Protein AF-0000000084406309 (afdb_homodimer)

Organism: Acidithiobacillus ferrooxidans (NCBI:txid920)

Radius of gyration: 34.32 Å; Cα contacts (8 Å, |Δi|>4): 219; chains: 2; bounding box: 85×94×126 Å

Secondary structure (DSSP, 8-state):
-EE-TTS-EEEEEEEEEETHHHHHHHHHHHHTTGGGS-SSHHHHHHHHHHHHHHHHHHHHHHHHHHH--SS--HHHHHHHHT---TTS------------------------------/-EE-TTS-EEEEEEEEEETHHHHHHHHHHHHTTGGGS-SSHHHHHHHHHHHHHHHHHHHHHHHHHHH--SS--HHHHHHHHT---TTS------------------------------

Foldseek 3Di:
DDADPVRHDDDDDDDDDDDPRVVVLVVVLVVVVLVVVDDDPVRSVVVSVVVVVVVVVVLLVVCCVVVVDPDDDPVVSCVVVVHPDVPPPPPPPPPPPPPDDPPPPPPPPPPDPDDPDD/DDADPVRHDDDDDDDDDDDPRVVVLVVVLVVVVLVVVDDDPVRSVVVSVVVVVVVVVVLLVVCCVVVVDPDDDPVVSCVVVVNPDVPPPPPPPPPPPPPPDDDPPPPPPPPDDDPDDD

pLDDT: mean 73.32, std 27.7, range [22.56, 95.31]

Nearest PDB structures (foldseek):
  8hpo-assembly1_A  TM=2.805E-01  e=9.180E+00  Saccharomyces cerevisiae S288C

Structure (mmCIF, N/CA/C/O backbone):
data_AF-0000000084406309-model_v1
#
loop_
_entity.id
_entity.type
_entity.pdbx_description
1 polymer 'Uncharacterized protein'
#
loop_
_atom_site.group_PDB
_atom_site.id
_atom_site.type_symbol
_atom_site.label_atom_id
_atom_site.label_alt_id
_atom_site.label_comp_id
_atom_site.label_asym_id
_atom_site.label_entity_id
_atom_site.label_seq_id
_atom_site.pdbx_PDB_ins_code
_atom_site.Cartn_x
_atom_site.Cartn_y
_atom_site.Cartn_z
_atom_site.occupancy
_atom_site.B_iso_or_equiv
_atom_site.auth_seq_id
_atom_site.auth_comp_id
_atom_site.auth_asym_id
_atom_site.auth_atom_id
_atom_site.pdbx_PDB_model_num
ATOM 1 N N . MET A 1 1 ? 12.023 -13.453 10.43 1 80.19 1 MET A N 1
ATOM 2 C CA . MET A 1 1 ? 11.906 -12 10.391 1 80.19 1 MET A CA 1
ATOM 3 C C . MET A 1 1 ? 13.102 -11.344 11.078 1 80.19 1 MET A C 1
ATOM 5 O O . MET A 1 1 ? 13.555 -11.805 12.117 1 80.19 1 MET A O 1
ATOM 9 N N . ALA A 1 2 ? 13.648 -10.336 10.398 1 85.38 2 ALA A N 1
ATOM 10 C CA . ALA A 1 2 ? 14.773 -9.586 10.953 1 85.38 2 ALA A CA 1
ATOM 11 C C . ALA A 1 2 ? 14.344 -8.789 12.18 1 85.38 2 ALA A C 1
ATOM 13 O O . ALA A 1 2 ? 13.172 -8.438 12.32 1 85.38 2 ALA A O 1
ATOM 14 N N . LYS A 1 3 ? 15.312 -8.727 13.156 1 90.19 3 LYS A N 1
ATOM 15 C CA . LYS A 1 3 ? 15.07 -7.914 14.344 1 90.19 3 LYS A CA 1
ATOM 16 C C . LYS A 1 3 ? 16.141 -6.828 14.492 1 90.19 3 LYS A C 1
ATOM 18 O O . LYS A 1 3 ? 17.281 -7.004 14.047 1 90.19 3 LYS A O 1
ATOM 23 N N . ASN A 1 4 ? 15.633 -5.688 14.969 1 89.44 4 ASN A N 1
ATOM 24 C CA . ASN A 1 4 ? 16.625 -4.66 15.242 1 89.44 4 ASN A CA 1
ATOM 25 C C . ASN A 1 4 ? 17.391 -4.953 16.531 1 89.44 4 ASN A C 1
ATOM 27 O O . ASN A 1 4 ? 17.234 -6.02 17.125 1 89.44 4 ASN A O 1
ATOM 31 N N . VAL A 1 5 ? 18.266 -4.043 16.875 1 90.56 5 VAL A N 1
ATOM 32 C CA . VAL A 1 5 ? 19.172 -4.238 18 1 90.56 5 VAL A CA 1
ATOM 33 C C . VAL A 1 5 ? 18.375 -4.422 19.281 1 90.56 5 VAL A C 1
ATOM 35 O O . VAL A 1 5 ? 18.828 -5.07 20.234 1 90.56 5 VAL A O 1
ATOM 38 N N . ALA A 1 6 ? 17.141 -3.848 19.344 1 93.69 6 ALA A N 1
ATOM 39 C CA . ALA A 1 6 ? 16.281 -3.924 20.531 1 93.69 6 ALA A CA 1
ATOM 40 C C . ALA A 1 6 ? 15.391 -5.156 20.484 1 93.69 6 ALA A C 1
ATOM 42 O O . ALA A 1 6 ? 14.5 -5.32 21.328 1 93.69 6 ALA A O 1
ATOM 43 N N . GLY A 1 7 ? 15.586 -5.961 19.5 1 93.12 7 GLY A N 1
ATOM 44 C CA . GLY A 1 7 ? 14.805 -7.184 19.391 1 93.12 7 GLY A CA 1
ATOM 45 C C . GLY A 1 7 ? 13.438 -6.969 18.766 1 93.12 7 GLY A C 1
ATOM 46 O O . GLY A 1 7 ? 12.586 -7.859 18.797 1 93.12 7 GLY A O 1
ATOM 47 N N . ILE A 1 8 ? 13.227 -5.824 18.234 1 92.88 8 ILE A N 1
ATOM 48 C CA . ILE A 1 8 ? 11.953 -5.465 17.609 1 92.88 8 ILE A CA 1
ATOM 49 C C . ILE A 1 8 ? 11.953 -5.902 16.141 1 92.88 8 ILE A C 1
ATOM 51 O O . ILE A 1 8 ? 12.898 -5.617 15.406 1 92.88 8 ILE A O 1
ATOM 55 N N . PRO A 1 9 ? 10.938 -6.664 15.781 1 93.75 9 PRO A N 1
ATOM 56 C CA . PRO A 1 9 ? 10.859 -7.086 14.383 1 93.75 9 PRO A CA 1
ATOM 57 C C . PRO A 1 9 ? 10.93 -5.91 13.406 1 93.75 9 PRO A C 1
ATOM 59 O O . PRO A 1 9 ? 10.352 -4.852 13.672 1 93.75 9 PRO A O 1
ATOM 62 N N . ILE A 1 10 ? 11.703 -6.086 12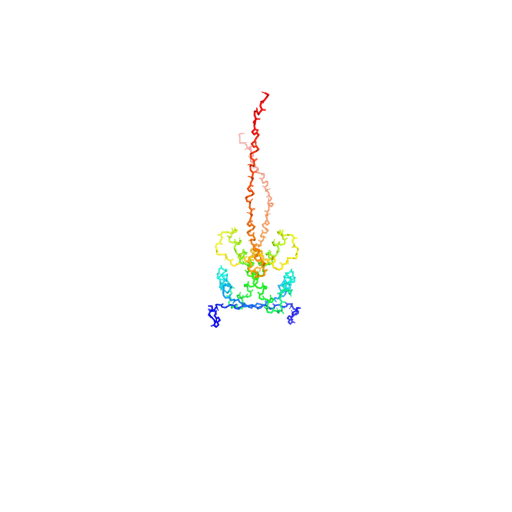.32 1 94.31 10 ILE A N 1
ATOM 63 C CA . ILE A 1 10 ? 11.812 -5.062 11.289 1 94.31 10 ILE A CA 1
ATOM 64 C C . ILE A 1 10 ? 11.617 -5.695 9.914 1 94.31 10 ILE A C 1
ATOM 66 O O . ILE A 1 10 ? 12.07 -6.816 9.664 1 94.31 10 ILE A O 1
ATOM 70 N N . ARG A 1 11 ? 10.914 -4.977 9.117 1 93.12 11 ARG A N 1
ATOM 71 C CA . ARG A 1 11 ? 10.727 -5.387 7.727 1 93.12 11 ARG A CA 1
ATOM 72 C C . ARG A 1 11 ? 10.938 -4.215 6.773 1 93.12 11 ARG A C 1
ATOM 74 O O . ARG A 1 11 ? 10.25 -3.195 6.875 1 93.12 11 ARG A O 1
ATOM 81 N N . ARG A 1 12 ? 11.922 -4.328 5.906 1 93.25 12 ARG A N 1
ATOM 82 C CA . ARG A 1 12 ? 12.164 -3.322 4.879 1 93.25 12 ARG A CA 1
ATOM 83 C C . ARG A 1 12 ? 11.57 -3.75 3.543 1 93.25 12 ARG A C 1
ATOM 85 O O . ARG A 1 12 ? 11.672 -4.914 3.154 1 93.25 12 ARG A O 1
ATOM 92 N N . VAL A 1 13 ? 10.875 -2.828 2.959 1 94.19 13 VAL A N 1
ATOM 93 C CA . VAL A 1 13 ? 10.281 -3.084 1.648 1 94.19 13 VAL A CA 1
ATOM 94 C C . VAL A 1 13 ? 10.789 -2.055 0.642 1 94.19 13 VAL A C 1
ATOM 96 O O . VAL A 1 13 ? 10.945 -0.875 0.973 1 94.19 13 VAL A O 1
ATOM 99 N N . SER A 1 14 ? 11.172 -2.529 -0.486 1 94.69 14 SER A N 1
ATOM 100 C CA . SER A 1 14 ? 11.578 -1.664 -1.587 1 94.69 14 SER A CA 1
ATOM 101 C C . SER A 1 14 ? 10.93 -2.092 -2.898 1 94.69 14 SER A C 1
ATOM 103 O O . SER A 1 14 ? 10.812 -3.287 -3.18 1 94.69 14 SER A O 1
ATOM 105 N N . ALA A 1 15 ? 10.445 -1.098 -3.59 1 94.12 15 ALA A N 1
ATOM 106 C CA . ALA A 1 15 ? 9.773 -1.358 -4.863 1 94.12 15 ALA A CA 1
ATOM 107 C C . ALA A 1 15 ? 10.094 -0.265 -5.883 1 94.12 15 ALA A C 1
ATOM 109 O O . ALA A 1 15 ? 10.367 0.877 -5.508 1 94.12 15 ALA A O 1
ATOM 110 N N . GLU A 1 16 ? 10.156 -0.679 -7.105 1 92 16 GLU A N 1
ATOM 111 C CA . GLU A 1 16 ? 10.305 0.263 -8.211 1 92 16 GLU A CA 1
ATOM 112 C C . GLU A 1 16 ? 9.094 0.225 -9.141 1 92 16 GLU A C 1
ATOM 114 O O . GLU A 1 16 ? 8.695 -0.845 -9.609 1 92 16 GLU A O 1
ATOM 119 N N . PHE A 1 17 ? 8.57 1.396 -9.328 1 92.25 17 PHE A N 1
ATOM 120 C CA . PHE A 1 17 ? 7.426 1.553 -10.219 1 92.25 17 PHE A CA 1
ATOM 121 C C . PHE A 1 17 ? 7.824 2.275 -11.5 1 92.25 17 PHE A C 1
ATOM 123 O O . PHE A 1 17 ? 8.688 3.158 -11.477 1 92.25 17 PHE A O 1
ATOM 130 N N . SER A 1 18 ? 7.184 1.813 -12.57 1 92.19 18 SER A N 1
ATOM 131 C CA . SER A 1 18 ? 7.523 2.432 -13.852 1 92.19 18 SER A CA 1
ATOM 132 C C . SER A 1 18 ? 6.27 2.787 -14.641 1 92.19 18 SER A C 1
ATOM 134 O O . SER A 1 18 ? 5.191 2.24 -14.383 1 92.19 18 SER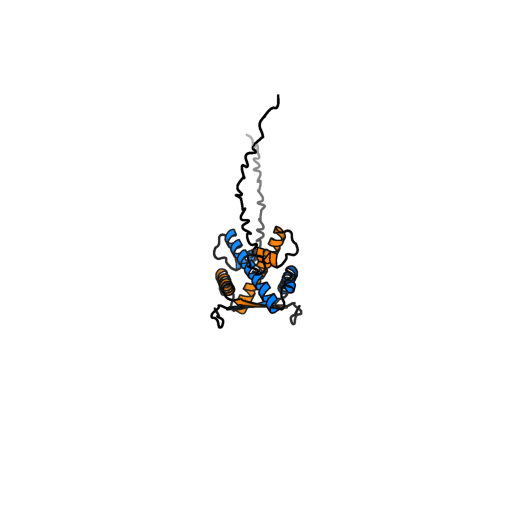 A O 1
ATOM 136 N N . GLY A 1 19 ? 6.441 3.764 -15.531 1 92.5 19 GLY A N 1
ATOM 137 C CA . GLY A 1 19 ? 5.355 4.125 -16.438 1 92.5 19 GLY A CA 1
ATOM 138 C C . GLY A 1 19 ? 4.133 4.66 -15.711 1 92.5 19 GLY A C 1
ATOM 139 O O . GLY A 1 19 ? 4.242 5.562 -14.875 1 92.5 19 GLY A O 1
ATOM 140 N N . ASP A 1 20 ? 3.008 4.121 -15.992 1 88.38 20 ASP A N 1
ATOM 141 C CA . ASP A 1 20 ? 1.729 4.59 -15.461 1 88.38 20 ASP A CA 1
ATOM 142 C C . ASP A 1 20 ? 1.675 4.441 -13.945 1 88.38 20 ASP A C 1
ATOM 144 O O . ASP A 1 20 ? 1.123 5.297 -13.25 1 88.38 20 ASP A O 1
ATOM 148 N N . GLU A 1 21 ? 2.252 3.363 -13.5 1 88.69 21 GLU A N 1
ATOM 149 C CA . GLU A 1 21 ? 2.25 3.139 -12.055 1 88.69 21 GLU A CA 1
ATOM 150 C C . GLU A 1 21 ? 3.025 4.23 -11.328 1 88.69 21 GLU A C 1
ATOM 152 O O . GLU A 1 21 ? 2.625 4.664 -10.242 1 88.69 21 GLU A O 1
ATOM 157 N N . ALA A 1 22 ? 4.121 4.59 -11.883 1 93.38 22 ALA A N 1
ATOM 158 C CA . ALA A 1 22 ? 4.918 5.656 -11.281 1 93.38 22 ALA A CA 1
ATOM 159 C C . ALA A 1 22 ? 4.141 6.969 -11.25 1 93.38 22 ALA A C 1
ATOM 161 O O . ALA A 1 22 ? 4.156 7.68 -10.242 1 93.38 22 ALA A O 1
ATOM 162 N N . VAL A 1 23 ? 3.459 7.246 -12.297 1 92.31 23 VAL A N 1
ATOM 163 C CA . VAL A 1 23 ? 2.668 8.469 -12.398 1 92.31 23 VAL A CA 1
ATOM 164 C C . VAL A 1 23 ? 1.517 8.422 -11.398 1 92.31 23 VAL A C 1
ATOM 166 O O . VAL A 1 23 ? 1.255 9.406 -10.703 1 92.31 23 VAL A O 1
ATOM 169 N N . ASP A 1 24 ? 0.872 7.293 -11.352 1 89.38 24 ASP A N 1
ATOM 170 C CA . ASP A 1 24 ? -0.239 7.125 -10.422 1 89.38 24 ASP A CA 1
ATOM 171 C C . ASP A 1 24 ? 0.211 7.359 -8.977 1 89.38 24 ASP A C 1
ATOM 173 O O . ASP A 1 24 ? -0.506 7.984 -8.195 1 89.38 24 ASP A O 1
ATOM 177 N N . LEU A 1 25 ? 1.336 6.832 -8.688 1 91.44 25 LEU A N 1
ATOM 178 C CA . LEU A 1 25 ? 1.883 7 -7.348 1 91.44 25 LEU A CA 1
ATOM 179 C C . LEU A 1 25 ? 2.08 8.477 -7.02 1 91.44 25 LEU A C 1
ATOM 181 O O . LEU A 1 25 ? 1.754 8.922 -5.918 1 91.44 25 LEU A O 1
ATOM 185 N N . GLU A 1 26 ? 2.566 9.188 -7.906 1 91.06 26 GLU A N 1
ATOM 186 C CA . GLU A 1 26 ? 2.766 10.617 -7.707 1 91.06 26 GLU A CA 1
ATOM 187 C C . GLU A 1 26 ? 1.434 11.344 -7.52 1 91.06 26 GLU A C 1
ATOM 189 O O . GLU A 1 26 ? 1.316 12.227 -6.668 1 91.06 26 GLU A O 1
ATOM 194 N N . ILE A 1 27 ? 0.455 10.953 -8.312 1 90.25 27 ILE A N 1
ATOM 195 C CA . ILE A 1 27 ? -0.868 11.562 -8.219 1 90.25 27 ILE A CA 1
ATOM 196 C C . ILE A 1 27 ? -1.459 11.312 -6.836 1 90.25 27 ILE A C 1
ATOM 198 O O . ILE A 1 27 ? -2.031 12.219 -6.227 1 90.25 27 ILE A O 1
ATOM 202 N N . ILE A 1 28 ? -1.308 10.141 -6.34 1 90.25 28 ILE A N 1
ATOM 203 C CA . ILE A 1 28 ? -1.828 9.781 -5.023 1 90.25 28 ILE A CA 1
ATOM 204 C C . ILE A 1 28 ? -1.137 10.625 -3.953 1 90.25 28 ILE A C 1
ATOM 206 O O . ILE A 1 28 ? -1.791 11.148 -3.049 1 90.25 28 ILE A O 1
ATOM 210 N N . GLU A 1 29 ? 0.199 10.734 -4.051 1 91.56 29 GLU A N 1
ATOM 211 C CA . GLU A 1 29 ? 0.971 11.508 -3.082 1 91.56 29 GLU A CA 1
ATOM 212 C C . GLU A 1 29 ? 0.508 12.961 -3.039 1 91.56 29 GLU A C 1
ATOM 214 O O . GLU A 1 29 ? 0.327 13.531 -1.961 1 91.56 29 GLU A O 1
ATOM 219 N N . VAL A 1 30 ? 0.266 13.484 -4.188 1 89.44 30 VAL A N 1
ATOM 220 C CA . VAL A 1 30 ? -0.15 14.875 -4.297 1 89.44 30 VAL A CA 1
ATOM 221 C C . VAL A 1 30 ? -1.585 15.031 -3.797 1 89.44 30 VAL A C 1
ATOM 223 O O . VAL A 1 30 ? -1.894 15.961 -3.051 1 89.44 30 VAL A O 1
ATOM 226 N N . SER A 1 31 ? -2.438 14.125 -4.199 1 88.56 31 SER A N 1
ATOM 227 C CA . SER A 1 31 ? -3.852 14.203 -3.848 1 88.56 31 SER A CA 1
ATOM 228 C C . SER A 1 31 ? -4.051 14.141 -2.336 1 88.56 31 SER A C 1
ATOM 230 O O . SER A 1 31 ? -4.977 14.75 -1.801 1 88.56 31 SER A O 1
ATOM 232 N N . LEU A 1 32 ? -3.197 13.445 -1.668 1 90.62 32 LEU A N 1
ATOM 233 C CA . LEU A 1 32 ? -3.326 13.266 -0.226 1 90.62 32 LEU A CA 1
ATOM 234 C C . LEU A 1 32 ? -2.502 14.305 0.524 1 90.62 32 LEU A C 1
ATOM 236 O O . LEU A 1 32 ? -2.52 14.352 1.757 1 90.62 32 LEU A O 1
ATOM 240 N N . GLY A 1 33 ? -1.74 15.055 -0.206 1 90.75 33 GLY A N 1
ATOM 241 C CA . GLY A 1 33 ? -0.932 16.109 0.403 1 90.75 33 GLY A CA 1
ATOM 242 C C . GLY A 1 33 ? 0.195 15.562 1.263 1 90.75 33 GLY A C 1
ATOM 243 O O . GLY A 1 33 ? 0.513 16.125 2.309 1 90.75 33 GLY A O 1
ATOM 244 N N . LEU A 1 34 ? 0.762 14.469 0.855 1 91.62 34 LEU A N 1
ATOM 245 C CA . LEU A 1 34 ? 1.765 13.812 1.687 1 91.62 34 LEU A CA 1
ATOM 246 C C . LEU A 1 34 ? 2.988 14.703 1.872 1 91.62 34 LEU A C 1
ATOM 248 O O . LEU A 1 34 ? 3.639 14.664 2.918 1 91.62 34 LEU A O 1
ATOM 252 N N . SER A 1 35 ? 3.279 15.469 0.839 1 89.62 35 SER A N 1
ATOM 253 C CA . SER A 1 35 ? 4.445 16.344 0.918 1 89.62 35 SER A CA 1
ATOM 254 C C . SER A 1 35 ? 4.25 17.438 1.968 1 89.62 35 SER A C 1
ATOM 256 O O . SER A 1 35 ? 5.219 18.016 2.449 1 89.62 35 SER A O 1
ATOM 258 N N . ARG A 1 36 ? 3.035 17.703 2.359 1 90.19 36 ARG A N 1
ATOM 259 C CA . ARG A 1 36 ? 2.746 18.75 3.342 1 90.19 36 ARG A CA 1
ATOM 260 C C . ARG A 1 36 ? 2.959 18.234 4.762 1 90.19 36 ARG A C 1
ATOM 262 O O . ARG A 1 36 ? 3.125 19.016 5.695 1 90.19 36 ARG A O 1
ATOM 269 N N . VAL A 1 37 ? 2.951 16.938 4.914 1 89.38 37 VAL A N 1
ATOM 270 C CA . VAL A 1 37 ? 2.982 16.391 6.266 1 89.38 37 VAL A CA 1
ATOM 271 C C . VAL A 1 37 ? 4.285 15.625 6.484 1 89.38 37 VAL A C 1
ATOM 273 O O . VAL A 1 37 ? 4.426 14.898 7.469 1 89.38 37 VAL A O 1
ATOM 276 N N . THR A 1 38 ? 5.133 15.68 5.512 1 91.12 38 THR A N 1
ATOM 277 C CA . THR A 1 38 ? 6.414 14.984 5.621 1 91.12 38 THR A CA 1
ATOM 278 C C . THR A 1 38 ? 7.57 15.938 5.336 1 91.12 38 THR A C 1
ATOM 280 O O . THR A 1 38 ? 7.391 16.953 4.672 1 91.12 38 THR A O 1
ATOM 283 N N . ARG A 1 39 ? 8.781 15.516 5.84 1 91.81 39 ARG A N 1
ATOM 284 C CA . ARG A 1 39 ? 9.93 16.406 5.73 1 91.81 39 ARG A CA 1
ATOM 285 C C . ARG A 1 39 ? 10.977 15.844 4.781 1 91.81 39 ARG A C 1
ATOM 287 O O . ARG A 1 39 ? 11.891 16.547 4.355 1 91.81 39 ARG A O 1
ATOM 294 N N . SER A 1 40 ? 10.891 14.594 4.523 1 92.62 40 SER A N 1
ATOM 295 C CA . SER A 1 40 ? 11.883 13.945 3.672 1 92.62 40 SER A CA 1
ATOM 296 C C . SER A 1 40 ? 11.227 12.922 2.748 1 92.62 40 SER A C 1
ATOM 298 O O . SER A 1 40 ? 10.086 12.516 2.977 1 92.62 40 SER A O 1
ATOM 300 N N . LYS A 1 41 ? 11.984 12.609 1.768 1 90.25 41 LYS A N 1
ATOM 301 C CA . LYS A 1 41 ? 11.516 11.57 0.847 1 90.25 41 LYS A CA 1
ATOM 302 C C . LYS A 1 41 ? 11.297 10.25 1.571 1 90.25 41 LYS A C 1
ATOM 304 O O . LYS A 1 41 ? 10.32 9.547 1.312 1 90.25 41 LYS A O 1
ATOM 309 N N . SER A 1 42 ? 12.219 9.922 2.412 1 90.25 42 SER A N 1
ATOM 310 C CA . SER A 1 42 ? 12.125 8.664 3.152 1 90.25 42 SER A CA 1
ATOM 311 C C . SER A 1 42 ? 10.867 8.633 4.023 1 90.25 42 SER A C 1
ATOM 313 O O . SER A 1 42 ? 10.18 7.613 4.09 1 90.25 42 SER A O 1
ATOM 315 N N . GLU A 1 43 ? 10.578 9.719 4.66 1 91.06 43 GLU A N 1
ATOM 316 C CA . GLU A 1 43 ? 9.367 9.805 5.473 1 91.06 43 GLU A CA 1
ATOM 317 C C . GLU A 1 43 ? 8.109 9.734 4.609 1 91.06 43 GLU A C 1
ATOM 319 O O . GLU A 1 43 ? 7.133 9.078 4.98 1 91.06 43 GLU A O 1
ATOM 324 N N . ARG A 1 44 ? 8.18 10.438 3.52 1 92.94 44 ARG A N 1
ATOM 325 C CA . ARG A 1 44 ? 7.051 10.43 2.598 1 92.94 44 ARG A CA 1
ATOM 326 C C . ARG A 1 44 ? 6.773 9.023 2.076 1 92.94 44 ARG A C 1
ATOM 328 O O . ARG A 1 44 ? 5.625 8.578 2.055 1 92.94 44 ARG A O 1
ATOM 335 N N . ASP A 1 45 ? 7.836 8.297 1.688 1 93.56 45 ASP A N 1
ATOM 336 C CA . ASP A 1 45 ? 7.703 6.926 1.212 1 93.56 45 ASP A CA 1
ATOM 337 C C . ASP A 1 45 ? 7.117 6.023 2.297 1 93.56 45 ASP A C 1
ATOM 339 O O . ASP A 1 45 ? 6.234 5.207 2.025 1 93.56 45 ASP A O 1
ATOM 343 N N . THR A 1 46 ? 7.594 6.199 3.477 1 90.56 46 THR A N 1
ATOM 344 C CA . THR A 1 46 ? 7.129 5.375 4.586 1 90.56 46 THR A CA 1
ATOM 345 C C . THR A 1 46 ? 5.648 5.621 4.867 1 90.56 46 THR A C 1
ATOM 347 O O . THR A 1 46 ? 4.875 4.676 5.035 1 90.56 46 THR A O 1
ATOM 350 N N . LYS A 1 47 ? 5.293 6.887 4.906 1 91 47 LYS A N 1
ATOM 351 C CA . LYS A 1 47 ? 3.896 7.219 5.164 1 91 47 LYS A CA 1
ATOM 352 C C . LYS A 1 47 ? 2.992 6.707 4.047 1 91 47 LYS A C 1
ATOM 354 O O . LYS A 1 47 ? 1.905 6.188 4.309 1 91 47 LYS A O 1
ATOM 359 N N . LEU A 1 48 ? 3.428 6.906 2.859 1 93.56 48 LEU A N 1
ATOM 360 C CA . LEU A 1 48 ? 2.682 6.395 1.713 1 93.56 48 LEU A CA 1
ATOM 361 C C . LEU A 1 48 ? 2.453 4.891 1.84 1 93.56 48 LEU A C 1
ATOM 363 O O . LEU A 1 48 ? 1.331 4.414 1.657 1 93.56 48 LEU A O 1
ATOM 367 N N . MET A 1 49 ? 3.441 4.141 2.162 1 93.69 49 MET A N 1
ATOM 368 C CA . MET A 1 49 ? 3.338 2.688 2.254 1 93.69 49 MET A CA 1
ATOM 369 C C . MET A 1 49 ? 2.492 2.279 3.457 1 93.69 49 MET A C 1
ATOM 371 O O . MET A 1 49 ? 1.769 1.283 3.402 1 93.69 49 MET A O 1
ATOM 375 N N . GLN A 1 50 ? 2.605 3.064 4.492 1 91.38 50 GLN A N 1
ATOM 376 C CA . GLN A 1 50 ? 1.779 2.787 5.664 1 91.38 50 GLN A CA 1
ATOM 377 C C . GLN A 1 50 ? 0.294 2.885 5.324 1 91.38 50 GLN A C 1
ATOM 379 O O . GLN A 1 50 ? -0.484 1.987 5.652 1 91.38 50 GLN A O 1
ATOM 384 N N . ILE A 1 51 ? -0.078 3.961 4.652 1 93.62 51 ILE A N 1
ATOM 385 C CA . ILE A 1 51 ? -1.49 4.145 4.332 1 93.62 51 ILE A CA 1
ATOM 386 C C . ILE A 1 51 ? -1.915 3.131 3.273 1 93.62 51 ILE A C 1
ATOM 388 O O . ILE A 1 51 ? -3.055 2.658 3.279 1 93.62 51 ILE A O 1
ATOM 392 N N . ALA A 1 52 ? -1.011 2.807 2.359 1 95 52 ALA A N 1
ATOM 393 C CA . ALA A 1 52 ? -1.312 1.794 1.353 1 95 52 ALA A CA 1
ATOM 394 C C . ALA A 1 52 ? -1.557 0.433 2 1 95 52 ALA A C 1
ATOM 396 O O . ALA A 1 52 ? -2.48 -0.287 1.614 1 95 52 ALA A O 1
ATOM 397 N N . LEU A 1 53 ? -0.791 0.096 2.955 1 93.69 53 LEU A N 1
ATOM 398 C CA . LEU A 1 53 ? -0.94 -1.183 3.643 1 93.69 53 LEU A CA 1
ATOM 399 C C . LEU A 1 53 ? -2.221 -1.208 4.469 1 93.69 53 LEU A C 1
ATOM 401 O O . LEU A 1 53 ? -2.877 -2.248 4.574 1 93.69 53 LEU A O 1
ATOM 405 N N . ALA A 1 54 ? -2.52 -0.099 5.066 1 93.31 54 ALA A N 1
ATOM 406 C CA . ALA A 1 54 ? -3.789 -0.013 5.781 1 93.31 54 ALA A CA 1
ATOM 407 C C . ALA A 1 54 ? -4.969 -0.213 4.836 1 93.31 54 ALA A C 1
ATOM 409 O O . ALA A 1 54 ? -5.926 -0.919 5.164 1 93.31 54 ALA A O 1
ATOM 410 N N . ALA A 1 55 ? -4.883 0.429 3.725 1 95.31 55 ALA A N 1
ATOM 411 C CA . ALA A 1 55 ? -5.91 0.252 2.705 1 95.31 55 ALA A CA 1
ATOM 412 C C . ALA A 1 55 ? -5.996 -1.205 2.258 1 95.31 55 ALA A C 1
ATOM 414 O O . ALA A 1 55 ? -7.09 -1.733 2.049 1 95.31 55 ALA A O 1
ATOM 415 N N . LEU A 1 56 ? -4.852 -1.831 2.084 1 94.94 56 LEU A N 1
ATOM 416 C CA . LEU A 1 56 ? -4.816 -3.23 1.676 1 94.94 56 LEU A CA 1
ATOM 417 C C . LEU A 1 56 ? -5.477 -4.117 2.727 1 94.94 56 LEU A C 1
ATOM 419 O O . LEU A 1 56 ? -6.25 -5.016 2.389 1 94.94 56 LEU A O 1
ATOM 423 N N . ARG A 1 57 ? -5.172 -3.881 3.965 1 92.25 57 ARG A N 1
ATOM 424 C CA . ARG A 1 57 ? -5.801 -4.645 5.039 1 92.25 57 ARG A CA 1
ATOM 425 C C . ARG A 1 57 ? -7.32 -4.508 4.984 1 92.25 57 ARG A C 1
ATOM 427 O O . ARG A 1 57 ? -8.039 -5.504 5.094 1 92.25 57 ARG A O 1
ATOM 434 N N . LYS A 1 58 ? -7.707 -3.291 4.836 1 91.75 58 LYS A N 1
ATOM 435 C CA . LYS A 1 58 ? -9.141 -3.033 4.73 1 91.75 58 LYS A CA 1
ATOM 436 C C . LYS A 1 58 ? -9.742 -3.746 3.523 1 91.75 58 LYS A C 1
ATOM 438 O O . LYS A 1 58 ? -10.836 -4.309 3.607 1 91.75 58 LYS A O 1
ATOM 443 N N . ALA A 1 59 ? -9.078 -3.709 2.41 1 92.94 59 ALA A N 1
ATOM 444 C CA . ALA A 1 59 ? -9.539 -4.352 1.182 1 92.94 59 ALA A CA 1
ATOM 445 C C . ALA A 1 59 ? -9.617 -5.867 1.349 1 92.94 59 ALA A C 1
ATOM 447 O O . ALA A 1 59 ? -10.555 -6.504 0.865 1 92.94 59 ALA A O 1
ATOM 448 N N . VAL A 1 60 ? -8.625 -6.434 1.999 1 92.5 60 VAL A N 1
ATOM 449 C CA . VAL A 1 60 ? -8.609 -7.875 2.234 1 92.5 60 VAL A CA 1
ATOM 450 C C . VAL A 1 60 ? -9.82 -8.273 3.08 1 92.5 60 VAL A C 1
ATOM 452 O O . VAL A 1 60 ? -10.5 -9.258 2.781 1 92.5 60 VAL A O 1
ATOM 455 N N . GLU A 1 61 ? -10.039 -7.496 4.055 1 90.12 61 GLU A N 1
ATOM 456 C CA . GLU A 1 61 ? -11.188 -7.773 4.91 1 90.12 61 GLU A CA 1
ATOM 457 C C . GLU A 1 61 ? -12.5 -7.656 4.137 1 90.12 61 GLU A C 1
ATOM 459 O O . GLU A 1 61 ? -13.391 -8.492 4.285 1 90.12 61 GLU A O 1
ATOM 464 N N . GLN A 1 62 ? -12.586 -6.641 3.344 1 91.12 62 GLN A N 1
ATOM 465 C CA . GLN A 1 62 ? -13.773 -6.461 2.521 1 91.12 62 GLN A CA 1
ATOM 466 C C . GLN A 1 62 ? -13.961 -7.625 1.554 1 91.12 62 GLN A C 1
ATOM 468 O O . GLN A 1 62 ? -15.078 -8.102 1.354 1 91.12 62 GLN A O 1
ATOM 473 N N . TYR A 1 63 ? -12.906 -7.992 0.965 1 92.88 63 TYR A N 1
ATOM 474 C CA . TYR A 1 63 ? -12.953 -9.109 0.033 1 92.88 63 TYR A CA 1
ATOM 475 C C . TYR A 1 63 ? -13.438 -10.375 0.729 1 92.88 63 TYR A C 1
ATOM 477 O O . TYR A 1 63 ? -14.266 -11.117 0.189 1 92.88 63 TYR A O 1
ATOM 485 N N . ARG A 1 64 ? -12.906 -10.641 1.914 1 92.25 64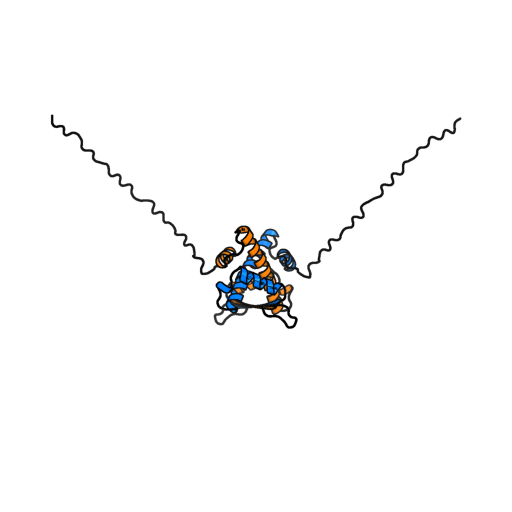 ARG A N 1
ATOM 486 C CA . ARG A 1 64 ? -13.297 -11.812 2.691 1 92.25 64 ARG A CA 1
ATOM 487 C C . ARG A 1 64 ? -14.789 -11.789 3.021 1 92.25 64 ARG A C 1
ATOM 489 O O . ARG A 1 64 ? -15.469 -12.805 2.934 1 92.25 64 ARG A O 1
ATOM 496 N N . LEU A 1 65 ? -15.242 -10.617 3.338 1 91.75 65 LEU A N 1
ATOM 497 C CA . LEU A 1 65 ? -16.641 -10.453 3.689 1 91.75 65 LEU A CA 1
ATOM 498 C C . LEU A 1 65 ? -17.547 -10.688 2.477 1 91.75 65 LEU A C 1
ATOM 500 O O . LEU A 1 65 ? -18.594 -11.328 2.584 1 91.75 65 LEU A O 1
ATOM 504 N N . GLU A 1 66 ? -17.109 -10.227 1.389 1 92.88 66 GLU A N 1
ATOM 505 C CA . GLU A 1 66 ? -17.906 -10.32 0.168 1 92.88 66 GLU A CA 1
ATOM 506 C C . GLU A 1 66 ? -17.828 -11.719 -0.433 1 92.88 66 GLU A C 1
ATOM 508 O O . GLU A 1 66 ? -18.844 -12.234 -0.932 1 92.88 66 GLU A O 1
ATOM 513 N N . SER A 1 67 ? -16.734 -12.305 -0.399 1 92.25 67 SER A N 1
ATOM 514 C CA . SER A 1 67 ? -16.516 -13.586 -1.078 1 92.25 67 SER A CA 1
ATOM 515 C C . SER A 1 67 ? -16.812 -14.758 -0.15 1 92.25 67 SER A C 1
ATOM 517 O O . SER A 1 67 ? -17.062 -15.867 -0.611 1 92.25 67 SER A O 1
ATOM 519 N N . GLY A 1 68 ? -16.625 -14.539 1.138 1 90.75 68 GLY A N 1
ATOM 520 C CA . GLY A 1 68 ? -16.75 -15.609 2.111 1 90.75 68 GLY A CA 1
ATOM 521 C C . GLY A 1 68 ? -15.492 -16.453 2.236 1 90.75 68 GLY A C 1
ATOM 522 O O . GLY A 1 68 ? -15.461 -17.422 2.99 1 90.75 68 GLY A O 1
ATOM 523 N N . GLU A 1 69 ? -14.453 -16.047 1.481 1 87.56 69 GLU A N 1
ATOM 524 C CA . GLU A 1 69 ? -13.195 -16.781 1.509 1 87.56 69 GLU A CA 1
ATOM 525 C C . GLU A 1 69 ? -12.25 -16.219 2.566 1 87.56 69 GLU A C 1
ATOM 527 O O . GLU A 1 69 ? -11.938 -15.023 2.551 1 87.56 69 GLU A O 1
ATOM 532 N N . ARG A 1 70 ? -11.766 -17.078 3.449 1 83.12 70 ARG A N 1
ATOM 533 C CA . ARG A 1 70 ? -10.852 -16.656 4.512 1 83.12 70 ARG A CA 1
ATOM 534 C C . ARG A 1 70 ? -9.469 -16.359 3.961 1 83.12 70 ARG A C 1
ATOM 536 O O . ARG A 1 70 ? -8.781 -15.461 4.445 1 83.12 70 ARG A O 1
ATOM 543 N N . TYR A 1 71 ? -9.07 -17.141 3.014 1 82 71 TYR A N 1
ATOM 544 C CA . TYR A 1 71 ? -7.754 -16.984 2.41 1 82 71 TYR A CA 1
ATOM 545 C C . TYR A 1 71 ? -7.863 -16.781 0.903 1 82 71 TYR A C 1
ATOM 547 O O . TYR A 1 71 ? -7.91 -17.75 0.143 1 82 71 TYR A O 1
ATOM 555 N N . PRO A 1 72 ? -7.953 -15.539 0.552 1 86 72 PRO A N 1
ATOM 556 C CA . PRO A 1 72 ? -8.117 -15.25 -0.875 1 86 72 PRO A CA 1
ATOM 557 C C . PRO A 1 72 ? -6.922 -15.703 -1.71 1 86 72 PRO A C 1
ATOM 559 O O . PRO A 1 72 ? -5.777 -15.633 -1.249 1 86 72 PRO A O 1
ATOM 562 N N . GLU A 1 73 ? -7.238 -16.234 -2.936 1 87.06 73 GLU A N 1
ATOM 563 C CA . GLU A 1 73 ? -6.176 -16.422 -3.918 1 87.06 73 GLU A CA 1
ATOM 564 C C . GLU A 1 73 ? -5.684 -15.094 -4.469 1 87.06 73 GLU A C 1
ATOM 566 O O . GLU A 1 73 ? -6.484 -14.211 -4.777 1 87.06 73 GLU A O 1
ATOM 571 N N . PHE A 1 74 ? -4.359 -15 -4.602 1 89.5 74 PHE A N 1
ATOM 572 C CA . PHE A 1 74 ? -3.756 -13.734 -4.992 1 89.5 74 PHE A CA 1
ATOM 573 C C . PHE A 1 74 ? -4.371 -13.219 -6.285 1 89.5 74 PHE A C 1
ATOM 575 O O . PHE A 1 74 ? -4.758 -12.047 -6.371 1 89.5 74 PHE A O 1
ATOM 582 N N . SER A 1 75 ? -4.465 -14.102 -7.234 1 88.12 75 SER A N 1
ATOM 583 C CA . SER A 1 75 ? -4.926 -13.68 -8.555 1 88.12 75 SER A CA 1
ATOM 584 C C . SER A 1 75 ? -6.363 -13.18 -8.508 1 88.12 75 SER A C 1
ATOM 586 O O . SER A 1 75 ? -6.703 -12.188 -9.148 1 88.12 75 SER A O 1
ATOM 588 N N . GLU A 1 76 ? -7.191 -13.852 -7.746 1 90.12 76 GLU A N 1
ATOM 589 C CA . GLU A 1 76 ? -8.594 -13.445 -7.621 1 90.12 76 GLU A CA 1
ATOM 590 C C . GLU A 1 76 ? -8.719 -12.125 -6.871 1 90.12 76 GLU A C 1
ATOM 592 O O . GLU A 1 76 ? -9.508 -11.258 -7.258 1 90.12 76 GLU A O 1
ATOM 597 N N . PHE A 1 77 ? -7.949 -12.008 -5.922 1 93.25 77 PHE A N 1
ATOM 598 C CA . PHE A 1 77 ? -7.957 -10.773 -5.148 1 93.25 77 PHE A CA 1
ATOM 599 C C . PHE A 1 77 ? -7.453 -9.609 -5.988 1 93.25 77 PHE A C 1
ATOM 601 O O . PHE A 1 77 ? -8.039 -8.523 -5.969 1 93.25 77 PHE A O 1
ATOM 608 N N . ALA A 1 78 ? -6.379 -9.812 -6.633 1 92.06 78 ALA A N 1
ATOM 609 C CA . ALA A 1 78 ? -5.82 -8.773 -7.504 1 92.06 78 ALA A CA 1
ATOM 610 C C . ALA A 1 78 ? -6.84 -8.328 -8.547 1 92.06 78 ALA A C 1
ATOM 612 O O . ALA A 1 78 ? -6.984 -7.133 -8.805 1 92.06 78 ALA A O 1
ATOM 613 N N . ALA A 1 79 ? -7.535 -9.266 -9.109 1 90 79 ALA A N 1
ATOM 614 C CA . ALA A 1 79 ? -8.578 -8.945 -10.086 1 90 79 ALA A CA 1
ATOM 615 C C . ALA A 1 79 ? -9.695 -8.125 -9.445 1 90 79 ALA A C 1
ATOM 617 O O . ALA A 1 79 ? -10.195 -7.168 -10.047 1 90 79 ALA A O 1
ATOM 618 N N . TRP A 1 80 ? -10.039 -8.562 -8.281 1 91.94 80 TRP A N 1
ATOM 619 C CA . TRP A 1 80 ? -11.07 -7.855 -7.527 1 91.94 80 TRP A CA 1
ATOM 620 C C . TRP A 1 80 ? -10.656 -6.41 -7.262 1 91.94 80 TRP A C 1
ATOM 622 O O . TRP A 1 80 ? -11.492 -5.508 -7.258 1 91.94 80 TRP A O 1
ATOM 632 N N . LEU A 1 81 ? -9.352 -6.129 -7.074 1 92.94 81 LEU A N 1
ATOM 633 C CA . LEU A 1 81 ? -8.82 -4.785 -6.859 1 92.94 81 LEU A CA 1
ATOM 634 C C . LEU A 1 81 ? -8.734 -4.016 -8.172 1 92.94 81 LEU A C 1
AT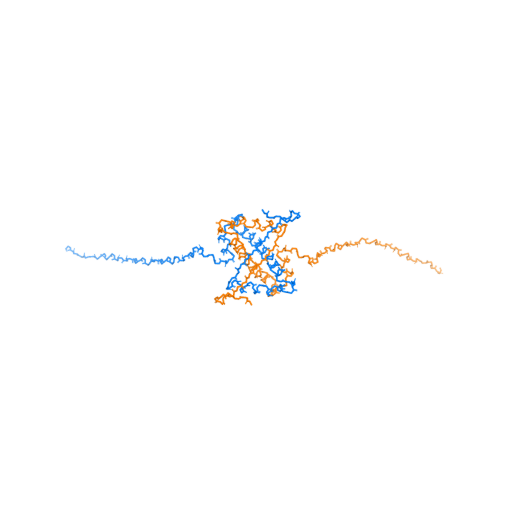OM 636 O O . LEU A 1 81 ? -8.492 -2.807 -8.172 1 92.94 81 LEU A O 1
ATOM 640 N N . GLY A 1 82 ? -8.852 -4.699 -9.281 1 85.12 82 GLY A N 1
ATOM 641 C CA . GLY A 1 82 ? -8.773 -4.051 -10.578 1 85.12 82 GLY A CA 1
ATOM 642 C C . GLY A 1 82 ? -7.367 -4.039 -11.156 1 85.12 82 GLY A C 1
ATOM 643 O O . GLY A 1 82 ? -7.047 -3.201 -12 1 85.12 82 GLY A O 1
ATOM 644 N N . ILE A 1 83 ? -6.484 -4.809 -10.586 1 78.94 83 ILE A N 1
ATOM 645 C CA . ILE A 1 83 ? -5.129 -4.91 -11.125 1 78.94 83 ILE A CA 1
ATOM 646 C C . ILE A 1 83 ? -5.109 -5.887 -12.297 1 78.94 83 ILE A C 1
ATOM 648 O O . ILE A 1 83 ? -5.711 -6.961 -12.234 1 78.94 83 ILE A O 1
ATOM 652 N N . LYS A 1 84 ? -4.715 -5.402 -13.469 1 63.72 84 LYS A N 1
ATOM 653 C CA . LYS A 1 84 ? -4.594 -6.289 -14.625 1 63.72 84 LYS A CA 1
ATOM 654 C C . LYS A 1 84 ? -3.553 -7.375 -14.375 1 63.72 84 LYS A C 1
ATOM 656 O O . LYS A 1 84 ? -2.418 -7.082 -13.992 1 63.72 84 LYS A O 1
ATOM 661 N N . THR A 1 85 ? -3.969 -8.461 -13.898 1 57.06 85 THR A N 1
ATOM 662 C CA . THR A 1 85 ? -3.012 -9.547 -13.719 1 57.06 85 THR A CA 1
ATOM 663 C C . THR A 1 85 ? -2.762 -10.266 -15.047 1 57.06 85 THR A C 1
ATOM 665 O O . THR A 1 85 ? -3.668 -10.391 -15.867 1 57.06 85 THR A O 1
ATOM 668 N N . ASP A 1 86 ? -1.723 -10.055 -15.695 1 48.84 86 ASP A N 1
ATOM 669 C CA . ASP A 1 86 ? -1.45 -10.75 -16.953 1 48.84 86 ASP A CA 1
ATOM 670 C C . ASP A 1 86 ? -2.125 -12.117 -16.984 1 48.84 86 ASP A C 1
ATOM 672 O O . ASP A 1 86 ? -2.547 -12.586 -18.047 1 48.84 86 ASP A O 1
ATOM 676 N N . GLY A 1 87 ? -2.018 -12.898 -15.984 1 42.31 87 GLY A N 1
ATOM 677 C CA . GLY A 1 87 ? -2.475 -14.266 -16.172 1 42.31 87 GLY A CA 1
ATOM 678 C C . GLY A 1 87 ? -3.984 -14.406 -16.094 1 42.31 87 GLY A C 1
ATOM 679 O O . GLY A 1 87 ? -4.504 -15.516 -15.992 1 42.31 87 GLY A O 1
ATOM 680 N N . ALA A 1 88 ? -4.641 -13.531 -15.617 1 40.09 88 ALA A N 1
ATOM 681 C CA . ALA A 1 88 ? -6.055 -13.891 -15.641 1 40.09 88 ALA A CA 1
ATOM 682 C C . ALA A 1 88 ? -6.523 -14.203 -17.062 1 40.09 88 ALA A C 1
ATOM 684 O O . ALA A 1 88 ? -6.18 -13.492 -18 1 40.09 88 ALA A O 1
ATOM 685 N N . PRO A 1 89 ? -6.801 -15.414 -17.312 1 36.16 89 PRO A N 1
ATOM 686 C CA . PRO A 1 89 ? -7.348 -15.703 -18.641 1 36.16 89 PRO A CA 1
ATOM 687 C C . PRO A 1 89 ? -8.383 -14.68 -19.094 1 36.16 89 PRO A C 1
ATOM 689 O O . PRO A 1 89 ? -9.156 -14.172 -18.266 1 36.16 89 PRO A O 1
ATOM 692 N N . THR A 1 90 ? -7.918 -13.633 -19.797 1 34.81 90 THR A N 1
ATOM 693 C CA . THR A 1 90 ? -8.992 -12.953 -20.516 1 34.81 90 THR A CA 1
ATOM 694 C C . THR A 1 90 ? -10.141 -13.914 -20.812 1 34.81 90 THR A C 1
ATOM 696 O O . THR A 1 90 ? -9.945 -14.93 -21.484 1 34.81 90 THR A O 1
ATOM 699 N N . MET A 1 91 ? -10.883 -14.266 -19.859 1 33.03 91 MET A N 1
ATOM 700 C CA . MET A 1 91 ? -12.062 -14.984 -20.328 1 33.03 91 MET A CA 1
ATOM 701 C C . MET A 1 91 ? -12.508 -14.469 -21.703 1 33.03 91 MET A C 1
ATOM 703 O O . MET A 1 91 ? -12.805 -13.289 -21.844 1 33.03 91 MET A O 1
ATOM 707 N N . ASP A 1 92 ? -11.805 -14.875 -22.688 1 31.23 92 ASP A N 1
ATOM 708 C CA . ASP A 1 92 ? -12.375 -14.789 -24.031 1 31.23 92 ASP A CA 1
ATOM 709 C C . ASP A 1 92 ? -13.891 -14.938 -23.984 1 31.23 92 ASP A C 1
ATOM 711 O O . ASP A 1 92 ? -14.406 -15.922 -23.469 1 31.23 92 ASP A O 1
ATOM 715 N N . GLU A 1 93 ? -14.562 -13.859 -23.781 1 36.88 93 GLU A N 1
ATOM 716 C CA . GLU A 1 93 ? -15.961 -13.875 -24.203 1 36.88 93 GLU A CA 1
ATOM 717 C C . GLU A 1 93 ? -16.156 -14.789 -25.406 1 36.88 93 GLU A C 1
ATOM 719 O O . GLU A 1 93 ? -15.719 -14.477 -26.516 1 36.88 93 GLU A O 1
ATOM 724 N N . HIS A 1 94 ? -15.852 -16.094 -25.266 1 29.83 94 HIS A N 1
ATOM 725 C CA . HIS A 1 94 ? -16.359 -16.969 -26.312 1 29.83 94 HIS A CA 1
ATOM 726 C C . HIS A 1 94 ? -17.719 -16.5 -26.812 1 29.83 94 HIS A C 1
ATOM 728 O O . HIS A 1 94 ? -18.672 -16.438 -26.047 1 29.83 94 HIS A O 1
ATOM 734 N N . HIS A 1 95 ? -17.656 -15.5 -27.672 1 28.73 95 HIS A N 1
ATOM 735 C CA . HIS A 1 95 ? -18.781 -15.227 -28.547 1 28.73 95 HIS A CA 1
ATOM 736 C C . HIS A 1 95 ? -19.469 -16.516 -28.984 1 28.73 95 HIS A C 1
ATOM 738 O O . HIS A 1 95 ? -18.922 -17.266 -29.797 1 28.73 95 HIS A O 1
ATOM 744 N N . HIS A 1 96 ? -19.953 -17.281 -28.047 1 28.94 96 HIS A N 1
ATOM 745 C CA . HIS A 1 96 ? -20.844 -18.344 -28.484 1 28.94 96 HIS A CA 1
ATOM 746 C C . HIS A 1 96 ? -21.766 -17.875 -29.609 1 28.94 96 HIS A C 1
ATOM 748 O O . HIS A 1 96 ? -22.656 -17.047 -29.391 1 28.94 96 HIS A O 1
ATOM 754 N N . SER A 1 97 ? -21.125 -17.688 -30.812 1 29.73 97 SER A N 1
ATOM 755 C CA . SER A 1 97 ? -21.953 -17.578 -32.031 1 29.73 97 SER A CA 1
ATOM 756 C C . SER A 1 97 ? -23.094 -18.594 -31.984 1 29.73 97 SER A C 1
ATOM 758 O O . SER A 1 97 ? -22.875 -19.797 -32.094 1 29.73 97 SER A O 1
ATOM 760 N N . SER A 1 98 ? -24.016 -18.391 -31.125 1 29.72 98 SER A N 1
ATOM 761 C CA . SER A 1 98 ? -25.266 -19.125 -31.156 1 29.72 98 SER A CA 1
ATOM 762 C C . SER A 1 98 ? -25.781 -19.297 -32.562 1 29.72 98 SER A C 1
ATOM 764 O O . SER A 1 98 ? -26.141 -18.312 -33.219 1 29.72 98 SER A O 1
ATOM 766 N N . SER A 1 99 ? -25.078 -20.25 -33.344 1 30.44 99 SER A N 1
ATOM 767 C CA . SER A 1 99 ? -25.609 -20.734 -34.625 1 30.44 99 SER A CA 1
ATOM 768 C C . SER A 1 99 ? -27.094 -21.078 -34.5 1 30.44 99 SER A C 1
ATOM 770 O O . SER A 1 99 ? -27.469 -22.109 -33.969 1 30.44 99 SER A O 1
ATOM 772 N N . ASP A 1 100 ? -27.906 -20.062 -34.219 1 27.31 100 ASP A N 1
ATOM 773 C CA . ASP A 1 100 ? -29.344 -20.109 -33.969 1 27.31 100 ASP A CA 1
ATOM 774 C C . ASP A 1 100 ? -30.062 -20.938 -35.031 1 27.31 100 ASP A C 1
ATOM 776 O O . ASP A 1 100 ? -30.969 -21.719 -34.719 1 27.31 100 ASP A O 1
ATOM 780 N N . GLY A 1 101 ? -30.156 -20.422 -36.281 1 27.72 101 GLY A N 1
ATOM 781 C CA . GLY A 1 101 ? -31.469 -20.312 -36.906 1 27.72 101 GLY A CA 1
ATOM 782 C C . GLY A 1 101 ? -31.938 -21.609 -37.531 1 27.72 101 GLY A C 1
ATOM 783 O O . GLY A 1 101 ? -31.406 -22.031 -38.562 1 27.72 101 GLY A O 1
ATOM 784 N N . ALA A 1 102 ? -32.281 -22.688 -36.812 1 29.17 102 ALA A N 1
ATOM 785 C CA . ALA A 1 102 ? -32.875 -23.938 -37.281 1 29.17 102 ALA A CA 1
ATOM 786 C C . ALA A 1 102 ? -34 -23.672 -38.281 1 29.17 102 ALA A C 1
ATOM 788 O O . ALA A 1 102 ? -34.906 -22.891 -38.031 1 29.17 102 ALA A O 1
ATOM 789 N N . GLU A 1 103 ? -33.719 -23.797 -39.688 1 29.55 103 GLU A N 1
ATOM 790 C CA . GLU A 1 103 ? -34.625 -23.719 -40.812 1 29.55 103 GLU A CA 1
ATOM 791 C C . GLU A 1 103 ? -35.781 -24.719 -40.688 1 29.55 103 GLU A C 1
ATOM 793 O O . GLU A 1 103 ? -35.562 -25.938 -40.625 1 29.55 103 GLU A O 1
ATOM 798 N N . LEU A 1 104 ? -36.844 -24.5 -39.875 1 26.53 104 LEU A N 1
ATOM 799 C CA . LEU A 1 104 ? -38.062 -25.281 -39.75 1 26.53 104 LEU A CA 1
ATOM 800 C C . LEU A 1 104 ? -38.656 -25.578 -41.125 1 26.53 104 LEU A C 1
ATOM 802 O O . LEU A 1 104 ? -39.031 -24.656 -41.844 1 26.53 104 LEU A O 1
ATOM 806 N N . GLN A 1 105 ? -38.188 -26.672 -41.875 1 23.12 105 GLN A N 1
ATOM 807 C CA . GLN A 1 105 ? -38.688 -27.234 -43.125 1 23.12 105 GLN A CA 1
ATOM 808 C C . GLN A 1 105 ? -40.188 -27.531 -43.062 1 23.12 105 GLN A C 1
ATOM 810 O O . GLN A 1 105 ? -40.625 -28.375 -42.25 1 23.12 105 GLN A O 1
ATOM 815 N N . ASN A 1 106 ? -41.125 -26.594 -43.219 1 22.98 106 ASN A N 1
ATOM 816 C CA . ASN A 1 106 ? -42.594 -26.672 -43.344 1 22.98 106 ASN A CA 1
ATOM 817 C C . ASN A 1 106 ? -43 -27.578 -44.469 1 22.98 106 ASN A C 1
ATOM 819 O O . ASN A 1 106 ? -43 -27.172 -45.625 1 22.98 106 ASN A O 1
ATOM 823 N N . HIS A 1 107 ? -42.438 -28.844 -44.625 1 24.19 107 HIS A N 1
ATOM 824 C CA . HIS A 1 107 ? -42.875 -29.688 -45.75 1 24.19 107 HIS A CA 1
ATOM 825 C C . HIS A 1 107 ? -44.375 -29.891 -45.75 1 24.19 107 HIS A C 1
ATOM 827 O O . HIS A 1 107 ? -44.938 -30.438 -44.781 1 24.19 107 HIS A O 1
ATOM 833 N N . VAL A 1 108 ? -45.219 -29.016 -46.375 1 24.91 108 VAL A N 1
ATOM 834 C CA . VAL A 1 108 ? -46.656 -29 -46.625 1 24.91 108 VAL A CA 1
ATOM 835 C C . VAL A 1 108 ? -47.031 -30.266 -47.375 1 24.91 108 VAL A C 1
ATOM 837 O O . VAL A 1 108 ? -46.5 -30.562 -48.438 1 24.91 108 VAL A O 1
ATOM 8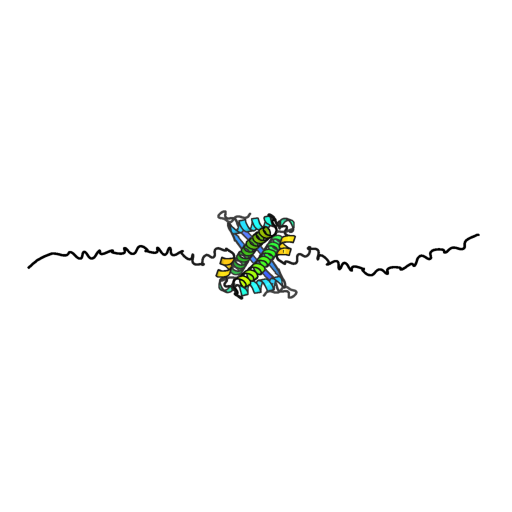40 N N . ALA A 1 109 ? -47.531 -31.359 -46.75 1 28.72 109 ALA A N 1
ATOM 841 C CA . ALA A 1 109 ? -48.125 -32.625 -47.125 1 28.72 109 ALA A CA 1
ATOM 842 C C . ALA A 1 109 ? -49.25 -32.406 -48.156 1 28.72 109 ALA A C 1
ATOM 844 O O . ALA A 1 109 ? -50.312 -31.844 -47.812 1 28.72 109 ALA A O 1
ATOM 845 N N . LYS A 1 110 ? -48.969 -32.125 -49.406 1 25.97 110 LYS A N 1
ATOM 846 C CA . LYS A 1 110 ? -50.031 -31.953 -50.406 1 25.97 110 LYS A CA 1
ATOM 847 C C . LYS A 1 110 ? -50.812 -33.25 -50.594 1 25.97 110 LYS A C 1
ATOM 849 O O . LYS A 1 110 ? -50.281 -34.281 -51 1 25.97 110 LYS A O 1
ATOM 854 N N . THR A 1 111 ? -51.938 -33.562 -49.938 1 25.98 111 THR A N 1
ATOM 855 C CA . THR A 1 111 ? -52.969 -34.625 -49.969 1 25.98 111 THR A CA 1
ATOM 856 C C . THR A 1 111 ? -53.688 -34.625 -51.312 1 25.98 111 THR A C 1
ATOM 858 O O . THR A 1 111 ? -54.719 -35.312 -51.469 1 25.98 111 THR A O 1
ATOM 861 N N . GLU A 1 112 ? -53.062 -34.469 -52.562 1 25.08 112 GLU A N 1
ATOM 862 C CA . GLU A 1 112 ? -53.969 -34.375 -53.719 1 25.08 112 GLU A CA 1
ATOM 863 C C . GLU A 1 112 ? -54.812 -35.625 -53.875 1 25.08 112 GLU A C 1
ATOM 865 O O . GLU A 1 112 ? -54.375 -36.719 -53.594 1 25.08 112 GLU A O 1
ATOM 870 N N . GLY A 1 113 ? -56.188 -35.531 -54.062 1 26.06 113 GLY A N 1
ATOM 871 C CA . GLY A 1 113 ? -57.5 -36.125 -54.281 1 26.06 113 GLY A CA 1
ATOM 872 C C . GLY A 1 113 ? -57.594 -36.875 -55.594 1 26.06 113 GLY A C 1
ATOM 873 O O . GLY A 1 113 ? -58.688 -37.25 -56.031 1 26.06 113 GLY A O 1
ATOM 874 N N . GLN A 1 114 ? -56.5 -37.281 -56.344 1 24.44 114 GLN A N 1
ATOM 875 C CA . GLN A 1 114 ? -56.969 -37.594 -57.688 1 24.44 114 GLN A CA 1
ATOM 876 C C . GLN A 1 114 ? -58.062 -38.688 -57.656 1 24.44 114 GLN A C 1
ATOM 878 O O . GLN A 1 114 ? -57.938 -39.656 -56.938 1 24.44 114 GLN A O 1
ATOM 883 N N . ASP A 1 115 ? -59.156 -38.562 -58.5 1 27.11 115 ASP A N 1
ATOM 884 C CA . ASP A 1 115 ? -60.5 -38.938 -58.938 1 27.11 115 ASP A CA 1
ATOM 885 C C . ASP A 1 115 ? -60.5 -40.281 -59.656 1 27.11 115 ASP A C 1
ATOM 887 O O . ASP A 1 115 ? -61.531 -40.656 -60.219 1 27.11 115 ASP A O 1
ATOM 891 N N . ALA A 1 116 ? -59.375 -41.031 -59.875 1 31.02 116 ALA A N 1
ATOM 892 C CA . ALA A 1 116 ? -59.719 -41.969 -60.938 1 31.02 116 ALA A CA 1
ATOM 893 C C . ALA A 1 116 ? -60.875 -42.844 -60.531 1 31.02 116 ALA A C 1
ATOM 895 O O . ALA A 1 116 ? -60.75 -43.656 -59.594 1 31.02 116 ALA A O 1
ATOM 896 N N . VAL A 1 117 ? -62.062 -42.438 -60.844 1 30.41 117 VAL A N 1
ATOM 897 C CA . VAL A 1 117 ? -63.469 -42.844 -60.844 1 30.41 117 VAL A CA 1
ATOM 898 C C . VAL A 1 117 ? -63.625 -44.219 -61.5 1 30.41 117 VAL A C 1
ATOM 900 O O . VAL A 1 117 ? -62.875 -44.531 -62.438 1 30.41 117 VAL A O 1
ATOM 903 N N . VAL A 1 118 ? -64.75 -45.062 -61.062 1 27.11 118 VAL A N 1
ATOM 904 C CA . VAL A 1 118 ? -65.562 -46.156 -61.562 1 27.11 118 VAL A CA 1
ATOM 905 C C . VAL A 1 118 ? -66.062 -45.812 -62.938 1 27.11 118 VAL A C 1
ATOM 907 O O . VAL A 1 118 ? -66.5 -44.688 -63.188 1 27.11 118 VAL A O 1
ATOM 910 N N . MET B 1 1 ? 10.109 14.07 -11.93 1 79.88 1 MET B N 1
ATOM 911 C CA . MET B 1 1 ? 10.109 12.617 -11.828 1 79.88 1 MET B CA 1
ATOM 912 C C . MET B 1 1 ? 11.273 12.016 -12.602 1 79.88 1 MET B C 1
ATOM 914 O O . MET B 1 1 ? 11.602 12.477 -13.703 1 79.88 1 MET B O 1
ATOM 918 N N . ALA B 1 2 ? 11.961 11.078 -11.953 1 84.75 2 ALA B N 1
ATOM 919 C CA . ALA B 1 2 ? 13.078 10.391 -12.602 1 84.75 2 ALA B CA 1
ATOM 920 C C . ALA B 1 2 ? 12.602 9.555 -13.781 1 84.75 2 ALA B C 1
ATOM 922 O O . ALA B 1 2 ? 11.445 9.125 -13.82 1 84.75 2 ALA B O 1
ATOM 923 N N . LYS B 1 3 ? 13.469 9.555 -14.836 1 89.94 3 LYS B N 1
ATOM 924 C CA . LYS B 1 3 ? 13.188 8.719 -15.992 1 89.94 3 LYS B CA 1
ATOM 925 C C . LYS B 1 3 ? 14.297 7.707 -16.234 1 89.94 3 LYS B C 1
ATOM 927 O O . LYS B 1 3 ? 15.453 7.957 -15.883 1 89.94 3 LYS B O 1
ATOM 932 N N . ASN B 1 4 ? 13.836 6.543 -16.672 1 89.06 4 ASN B N 1
ATOM 933 C CA . ASN B 1 4 ? 14.875 5.586 -17.031 1 89.06 4 ASN B CA 1
ATOM 934 C C . ASN B 1 4 ? 15.508 5.926 -18.391 1 89.06 4 ASN B C 1
ATOM 936 O O . ASN B 1 4 ? 15.227 6.98 -18.953 1 89.06 4 ASN B O 1
ATOM 940 N N . VAL B 1 5 ? 16.406 5.078 -18.812 1 90.38 5 VAL B N 1
ATOM 941 C CA . VAL B 1 5 ? 17.188 5.332 -20 1 90.38 5 VAL B CA 1
ATOM 942 C C . VAL B 1 5 ? 16.266 5.457 -21.219 1 90.38 5 VAL B C 1
ATOM 944 O O . VAL B 1 5 ? 16.609 6.141 -22.188 1 90.38 5 VAL B O 1
ATOM 947 N N . ALA B 1 6 ? 15.078 4.797 -21.156 1 93.5 6 ALA B N 1
ATOM 948 C CA . ALA B 1 6 ? 14.125 4.809 -22.266 1 93.5 6 ALA B CA 1
ATOM 949 C C . ALA B 1 6 ? 13.148 5.98 -22.141 1 93.5 6 ALA B C 1
ATOM 951 O O . ALA B 1 6 ? 12.188 6.082 -22.906 1 93.5 6 ALA B O 1
ATOM 952 N N . GLY B 1 7 ? 13.375 6.801 -21.188 1 92.88 7 GLY B N 1
ATOM 953 C CA . GLY B 1 7 ? 12.523 7.969 -21.016 1 92.88 7 GLY B CA 1
ATOM 954 C C . GLY B 1 7 ? 11.242 7.668 -20.266 1 92.88 7 GLY B C 1
ATOM 955 O O . GLY B 1 7 ? 10.328 8.5 -20.219 1 92.88 7 GLY B O 1
ATOM 956 N N . ILE B 1 8 ? 11.148 6.504 -19.719 1 92.62 8 ILE B N 1
ATOM 957 C CA . ILE B 1 8 ? 9.961 6.066 -19 1 92.62 8 ILE B CA 1
ATOM 958 C C . ILE B 1 8 ? 10.055 6.508 -17.547 1 92.62 8 ILE B C 1
ATOM 960 O O . ILE B 1 8 ? 11.086 6.297 -16.891 1 92.62 8 ILE B O 1
ATOM 964 N N . PRO B 1 9 ? 9.039 7.191 -17.078 1 93.56 9 PRO B N 1
ATOM 965 C CA . PRO B 1 9 ? 9.055 7.609 -15.68 1 93.56 9 PRO B CA 1
ATOM 966 C C . PRO B 1 9 ? 9.289 6.445 -14.719 1 93.56 9 PRO B C 1
ATOM 968 O O . PRO B 1 9 ? 8.766 5.348 -14.93 1 93.56 9 PRO B O 1
ATOM 971 N N . ILE B 1 10 ? 10.141 6.688 -13.703 1 94.25 10 ILE B N 1
ATOM 972 C CA . ILE B 1 10 ? 10.406 5.672 -12.688 1 94.25 10 ILE B CA 1
ATOM 973 C C . ILE B 1 10 ? 10.289 6.293 -11.297 1 94.25 10 ILE B C 1
ATOM 975 O O . ILE B 1 10 ? 10.688 7.441 -11.086 1 94.25 10 ILE B O 1
ATOM 979 N N . ARG B 1 11 ? 9.711 5.523 -10.445 1 93.12 11 ARG B N 1
ATOM 980 C CA . ARG B 1 11 ? 9.617 5.922 -9.047 1 93.12 11 ARG B CA 1
ATOM 981 C C . ARG B 1 11 ? 10 4.77 -8.117 1 93.12 11 ARG B C 1
ATOM 983 O O . ARG B 1 11 ? 9.383 3.705 -8.164 1 93.12 11 ARG B O 1
ATOM 990 N N . ARG B 1 12 ? 11.047 4.977 -7.344 1 93.19 12 ARG B N 1
ATOM 991 C CA . ARG B 1 12 ? 11.453 3.998 -6.34 1 93.19 12 ARG B CA 1
ATOM 992 C C . ARG B 1 12 ? 10.938 4.383 -4.957 1 93.19 12 ARG B C 1
ATOM 994 O O . ARG B 1 12 ? 10.977 5.555 -4.578 1 93.19 12 ARG B O 1
ATOM 1001 N N . VAL B 1 13 ? 10.375 3.395 -4.324 1 94.12 13 VAL B N 1
ATOM 1002 C CA . VAL B 1 13 ? 9.875 3.607 -2.969 1 94.12 13 VAL B CA 1
ATOM 1003 C C . VAL B 1 13 ? 10.547 2.625 -2.012 1 94.12 13 VAL B C 1
ATOM 1005 O O . VAL B 1 13 ? 10.766 1.462 -2.359 1 94.12 13 VAL B O 1
ATOM 1008 N N . SER B 1 14 ? 10.953 3.111 -0.906 1 94.69 14 SER B N 1
ATOM 1009 C CA . SER B 1 14 ? 11.516 2.285 0.158 1 94.69 14 SER B CA 1
ATOM 1010 C C . SER B 1 14 ? 10.938 2.668 1.517 1 94.69 14 SER B C 1
ATOM 1012 O O . SER B 1 14 ? 10.758 3.852 1.81 1 94.69 14 SER B O 1
ATOM 1014 N N . ALA B 1 15 ? 10.57 1.656 2.238 1 94.19 15 ALA B N 1
ATOM 1015 C CA . ALA B 1 15 ? 9.984 1.87 3.561 1 94.19 15 ALA B CA 1
ATOM 1016 C C . ALA B 1 15 ? 10.469 0.811 4.551 1 94.19 1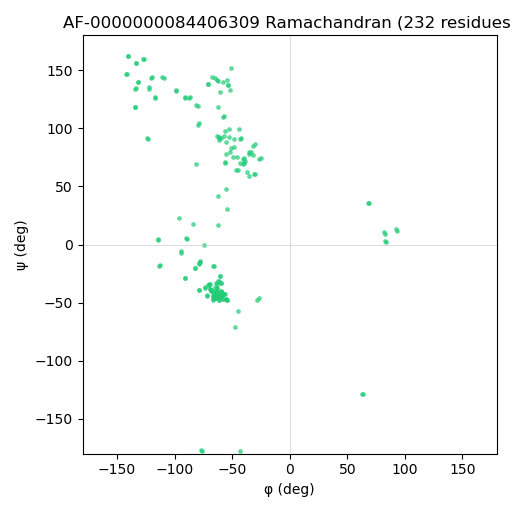5 ALA B C 1
ATOM 1018 O O . ALA B 1 15 ? 10.805 -0.309 4.156 1 94.19 15 ALA B O 1
ATOM 1019 N N . GLU B 1 16 ? 10.594 1.241 5.762 1 92.12 16 GLU B N 1
ATOM 1020 C CA . GLU B 1 16 ? 10.922 0.322 6.848 1 92.12 16 GLU B CA 1
ATOM 1021 C C . GLU B 1 16 ? 9.797 0.271 7.879 1 92.12 16 GLU B C 1
ATOM 1023 O O . GLU B 1 16 ? 9.352 1.31 8.367 1 92.12 16 GLU B O 1
ATOM 1028 N N . PHE B 1 17 ? 9.383 -0.942 8.141 1 92.31 17 PHE B N 1
ATOM 1029 C CA . PHE B 1 17 ? 8.328 -1.185 9.125 1 92.31 17 PHE B CA 1
ATOM 1030 C C . PHE B 1 17 ? 8.898 -1.875 10.359 1 92.31 17 PHE B C 1
ATOM 1032 O O . PHE B 1 17 ? 9.82 -2.684 10.258 1 92.31 17 PHE B O 1
ATOM 1039 N N . SER B 1 18 ? 8.32 -1.466 11.484 1 92.38 18 SER B N 1
ATOM 1040 C CA . SER B 1 18 ? 8.812 -2.057 12.719 1 92.38 18 SER B CA 1
ATOM 1041 C C . SER B 1 18 ? 7.66 -2.504 13.617 1 92.38 18 SER B C 1
ATOM 1043 O O . SER B 1 18 ? 6.527 -2.039 13.461 1 92.38 18 SER B O 1
ATOM 1045 N N . GLY B 1 19 ? 7.98 -3.463 14.484 1 92.69 19 GLY B N 1
ATOM 1046 C CA . GLY B 1 19 ? 7.004 -3.902 15.469 1 92.69 19 GLY B CA 1
ATOM 1047 C C . GLY B 1 19 ? 5.766 -4.523 14.852 1 92.69 19 GLY B C 1
ATOM 1048 O O . GLY B 1 19 ? 5.867 -5.41 14 1 92.69 19 GLY B O 1
ATOM 1049 N N . ASP B 1 20 ? 4.637 -4.07 15.242 1 88.69 20 ASP B N 1
ATOM 1050 C CA . ASP B 1 20 ? 3.355 -4.625 14.82 1 88.69 20 ASP B CA 1
ATOM 1051 C C . ASP B 1 20 ? 3.158 -4.48 13.312 1 88.69 20 ASP B C 1
ATOM 1053 O O . ASP B 1 2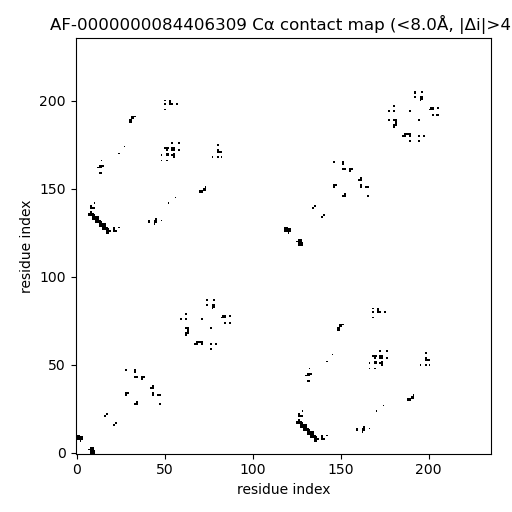0 ? 2.611 -5.375 12.664 1 88.69 20 ASP B O 1
ATOM 1057 N N . GLU B 1 21 ? 3.627 -3.369 12.82 1 89.25 21 GLU B N 1
ATOM 1058 C CA . GLU B 1 21 ? 3.482 -3.143 11.391 1 89.25 21 GLU B CA 1
ATOM 1059 C C . GLU B 1 21 ? 4.27 -4.176 10.586 1 89.25 21 GLU B C 1
ATOM 1061 O O . GLU B 1 21 ? 3.811 -4.637 9.539 1 89.25 21 GLU B O 1
ATOM 1066 N N . ALA B 1 22 ? 5.43 -4.453 11.055 1 93.5 22 ALA B N 1
ATOM 1067 C CA . ALA B 1 22 ? 6.25 -5.461 10.383 1 93.5 22 ALA B CA 1
ATOM 1068 C C . ALA B 1 22 ? 5.57 -6.828 10.414 1 93.5 22 ALA B C 1
ATOM 1070 O O . ALA B 1 22 ? 5.555 -7.539 9.406 1 93.5 22 ALA B O 1
ATOM 1071 N N . VAL B 1 23 ? 5.02 -7.152 11.516 1 92.56 23 VAL B N 1
ATOM 1072 C CA . VAL B 1 23 ? 4.336 -8.43 11.68 1 92.56 23 VAL B CA 1
ATOM 1073 C C . VAL B 1 23 ? 3.102 -8.477 10.781 1 92.56 23 VAL B C 1
ATOM 1075 O O . VAL B 1 23 ? 2.854 -9.484 10.102 1 92.56 23 VAL B O 1
ATOM 1078 N N . ASP B 1 24 ? 2.373 -7.395 10.781 1 89.69 24 ASP B N 1
ATOM 1079 C CA . ASP B 1 24 ? 1.178 -7.312 9.945 1 89.69 24 ASP B CA 1
ATOM 1080 C C . ASP B 1 24 ? 1.521 -7.52 8.477 1 89.69 24 ASP B C 1
ATOM 1082 O O . ASP B 1 24 ? 0.788 -8.203 7.75 1 89.69 24 ASP B O 1
ATOM 1086 N N . LEU B 1 25 ? 2.561 -6.91 8.086 1 91.81 25 LEU B N 1
ATOM 1087 C CA . LEU B 1 25 ? 3.004 -7.043 6.703 1 91.81 25 LEU B CA 1
ATOM 1088 C C . LEU B 1 25 ? 3.281 -8.5 6.359 1 91.81 25 LEU B C 1
ATOM 1090 O O . LEU B 1 25 ? 2.893 -8.977 5.289 1 91.81 25 LEU B O 1
ATOM 1094 N N . GLU B 1 26 ? 3.895 -9.172 7.215 1 91.38 26 GLU B N 1
ATOM 1095 C CA . GLU B 1 26 ? 4.184 -10.586 6.996 1 91.38 26 GLU B CA 1
ATOM 1096 C C . GLU B 1 26 ? 2.896 -11.406 6.922 1 91.38 26 GLU B C 1
ATOM 1098 O O . GLU B 1 26 ? 2.775 -12.305 6.086 1 91.38 26 GLU B O 1
ATOM 1103 N N . ILE B 1 27 ? 1.956 -11.086 7.777 1 90.38 27 ILE B N 1
ATOM 1104 C CA . ILE B 1 27 ? 0.679 -11.789 7.801 1 90.38 27 ILE B CA 1
ATOM 1105 C C . ILE B 1 27 ? -0.045 -11.586 6.469 1 90.38 27 ILE B C 1
ATOM 1107 O O . ILE B 1 27 ? -0.598 -12.539 5.906 1 90.38 27 ILE B O 1
ATOM 1111 N N . ILE B 1 28 ? -0.024 -10.406 5.957 1 90.38 28 ILE B N 1
ATOM 1112 C CA . ILE B 1 28 ? -0.679 -10.102 4.691 1 90.38 28 ILE B CA 1
ATOM 1113 C C . ILE B 1 28 ? -0.02 -10.891 3.564 1 90.38 28 ILE B C 1
ATOM 1115 O O . ILE B 1 28 ? -0.708 -11.469 2.721 1 90.38 28 ILE B O 1
ATOM 1119 N N . GLU B 1 29 ? 1.32 -10.906 3.559 1 91.75 29 GLU B N 1
ATOM 1120 C CA . GLU B 1 29 ? 2.062 -11.625 2.527 1 91.75 29 GLU B CA 1
ATOM 1121 C C . GLU B 1 29 ? 1.707 -13.109 2.523 1 91.75 29 GLU B C 1
ATOM 1123 O O . GLU B 1 29 ? 1.48 -13.695 1.464 1 91.75 29 GLU B O 1
ATOM 1128 N N . VAL B 1 30 ? 1.604 -13.641 3.693 1 89.69 30 VAL B N 1
ATOM 1129 C CA . VAL B 1 30 ? 1.304 -15.062 3.834 1 89.69 30 VAL B CA 1
ATOM 1130 C C . VAL B 1 30 ? -0.153 -15.32 3.455 1 89.69 30 VAL B C 1
ATOM 1132 O O . VAL B 1 30 ? -0.453 -16.281 2.742 1 89.69 30 VAL B O 1
ATOM 1135 N N . SER B 1 31 ? -1.025 -14.469 3.922 1 88.94 31 SER B N 1
ATOM 1136 C CA . SER B 1 31 ? -2.453 -14.656 3.686 1 88.94 31 SER B CA 1
ATOM 1137 C C . SER B 1 31 ? -2.777 -14.617 2.197 1 88.94 31 SER B C 1
ATOM 1139 O O . SER B 1 31 ? -3.701 -15.289 1.74 1 88.94 31 SER B O 1
ATOM 1141 N N . LEU B 1 32 ? -2.041 -13.867 1.439 1 91.12 32 LEU B N 1
ATOM 1142 C CA . LEU B 1 32 ? -2.299 -13.719 0.012 1 91.12 32 LEU B CA 1
ATOM 1143 C C . LEU B 1 32 ? -1.457 -14.695 -0.8 1 91.12 32 LEU B C 1
ATOM 1145 O O . LEU B 1 32 ? -1.554 -14.734 -2.029 1 91.12 32 LEU B O 1
ATOM 1149 N N . GLY B 1 33 ? -0.594 -15.383 -0.114 1 90.88 33 GLY B N 1
ATOM 1150 C CA . GLY B 1 33 ? 0.24 -16.359 -0.784 1 90.88 33 GLY B CA 1
ATOM 1151 C C . GLY B 1 33 ? 1.25 -15.75 -1.732 1 90.88 33 GLY B C 1
ATOM 1152 O O . GLY B 1 33 ? 1.524 -16.297 -2.801 1 90.88 33 GLY B O 1
ATOM 1153 N N . LEU B 1 34 ? 1.763 -14.617 -1.378 1 91.88 34 LEU B N 1
ATOM 1154 C CA . LEU B 1 34 ? 2.645 -13.891 -2.287 1 91.88 34 LEU B CA 1
ATOM 1155 C C . LEU B 1 34 ? 3.91 -14.695 -2.57 1 91.88 34 LEU B C 1
ATOM 1157 O O . LEU B 1 34 ? 4.469 -14.609 -3.668 1 91.88 34 LEU B O 1
ATOM 1161 N N . SER B 1 35 ? 4.352 -15.43 -1.569 1 89.75 35 SER B N 1
AT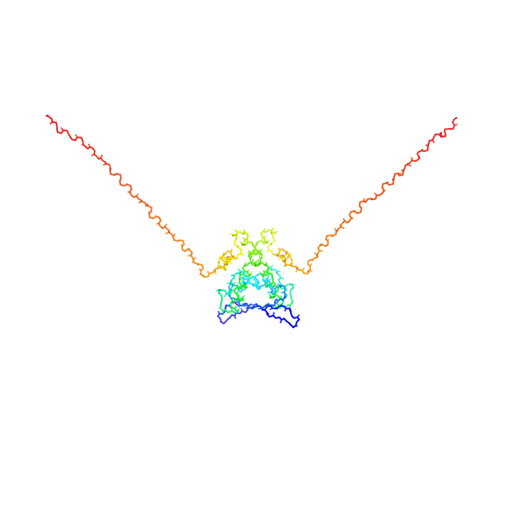OM 1162 C CA . SER B 1 35 ? 5.566 -16.219 -1.744 1 89.75 35 SER B CA 1
ATOM 1163 C C . SER B 1 35 ? 5.363 -17.328 -2.775 1 89.75 35 SER B C 1
ATOM 1165 O O . SER B 1 35 ? 6.332 -17.844 -3.342 1 89.75 35 SER B O 1
ATOM 1167 N N . ARG B 1 36 ? 4.152 -17.672 -3.059 1 90.25 36 ARG B N 1
ATOM 1168 C CA . ARG B 1 36 ? 3.857 -18.734 -4.012 1 90.25 36 ARG B CA 1
ATOM 1169 C C . ARG B 1 36 ? 3.912 -18.219 -5.445 1 90.25 36 ARG B C 1
ATOM 1171 O O . ARG B 1 36 ? 4.059 -19 -6.387 1 90.25 36 ARG B O 1
ATOM 1178 N N . VAL B 1 37 ? 3.797 -16.953 -5.605 1 89.5 37 VAL B N 1
ATOM 1179 C CA . VAL B 1 37 ? 3.676 -16.406 -6.957 1 89.5 37 VAL B CA 1
ATOM 1180 C C . VAL B 1 37 ? 4.895 -15.555 -7.285 1 89.5 37 VAL B C 1
ATOM 1182 O O . VAL B 1 37 ? 4.902 -14.836 -8.281 1 89.5 37 VAL B O 1
ATOM 1185 N N . THR B 1 38 ? 5.82 -15.539 -6.383 1 91.31 38 THR B N 1
ATOM 1186 C CA . THR B 1 38 ? 7.031 -14.758 -6.598 1 91.31 38 THR B CA 1
ATOM 1187 C C . THR B 1 38 ? 8.273 -15.617 -6.406 1 91.31 38 THR B C 1
ATOM 1189 O O . THR B 1 38 ? 8.227 -16.641 -5.73 1 91.31 38 THR B O 1
ATOM 1192 N N . ARG B 1 39 ? 9.414 -15.117 -7 1 91.75 39 ARG B N 1
ATOM 1193 C CA . ARG B 1 39 ? 10.633 -15.922 -6.98 1 91.75 39 ARG B CA 1
ATOM 1194 C C . ARG B 1 39 ? 11.703 -15.266 -6.121 1 91.75 39 ARG B C 1
ATOM 1196 O O . ARG B 1 39 ? 12.695 -15.906 -5.754 1 91.75 39 ARG B O 1
ATOM 1203 N N . SER B 1 40 ? 11.539 -14 -5.867 1 92.56 40 SER B N 1
ATOM 1204 C CA . SER B 1 40 ? 12.539 -13.266 -5.102 1 92.56 40 SER B CA 1
ATOM 1205 C C . SER B 1 40 ? 11.883 -12.289 -4.129 1 92.56 40 SER B C 1
ATOM 1207 O O . SER B 1 40 ? 10.703 -11.977 -4.262 1 92.56 40 SER B O 1
ATOM 1209 N N . LYS B 1 41 ? 12.711 -11.93 -3.229 1 90.38 41 LYS B N 1
ATOM 1210 C CA . LYS B 1 41 ? 12.242 -10.922 -2.275 1 90.38 41 LYS B CA 1
ATOM 1211 C C . LYS B 1 41 ? 11.867 -9.625 -2.984 1 90.38 41 LYS B C 1
ATOM 1213 O O . LYS B 1 41 ? 10.859 -9 -2.648 1 90.38 41 LYS B O 1
ATOM 1218 N N . SER B 1 42 ? 12.695 -9.234 -3.881 1 90.25 42 SER B N 1
ATOM 1219 C CA . SER B 1 42 ? 12.438 -8 -4.613 1 90.25 42 SER B CA 1
ATOM 1220 C C . SER B 1 42 ? 11.125 -8.07 -5.379 1 90.25 42 SER B C 1
ATOM 1222 O O . SER B 1 42 ? 10.352 -7.102 -5.387 1 90.25 42 SER B O 1
ATOM 1224 N N . GLU B 1 43 ? 10.852 -9.156 -5.98 1 90.94 43 GLU B N 1
ATOM 1225 C CA . GLU B 1 43 ? 9.594 -9.344 -6.691 1 90.94 43 GLU B CA 1
ATOM 1226 C C . GLU B 1 43 ? 8.406 -9.352 -5.723 1 90.94 43 GLU B C 1
ATOM 1228 O O . GLU B 1 43 ? 7.355 -8.781 -6.016 1 90.94 43 GLU B O 1
ATOM 1233 N N . ARG B 1 44 ? 8.617 -10.062 -4.645 1 93 44 ARG B N 1
ATOM 1234 C CA . ARG B 1 44 ? 7.566 -10.125 -3.631 1 93 44 ARG B CA 1
ATOM 1235 C C . ARG B 1 44 ? 7.234 -8.742 -3.094 1 93 44 ARG B C 1
ATOM 1237 O O . ARG B 1 44 ? 6.062 -8.383 -2.979 1 93 44 ARG B O 1
ATOM 1244 N N . ASP B 1 45 ? 8.266 -7.934 -2.807 1 93.56 45 ASP B N 1
ATOM 1245 C CA . ASP B 1 45 ? 8.07 -6.57 -2.328 1 93.56 45 ASP B CA 1
ATOM 1246 C C . ASP B 1 45 ? 7.336 -5.723 -3.363 1 93.56 45 ASP B C 1
ATOM 1248 O O . ASP B 1 45 ? 6.422 -4.969 -3.021 1 93.56 45 ASP B O 1
ATOM 1252 N N . THR B 1 46 ? 7.711 -5.871 -4.566 1 90.56 46 THR B N 1
ATOM 1253 C CA . THR B 1 46 ? 7.098 -5.09 -5.637 1 90.56 46 THR B CA 1
ATOM 1254 C C . THR B 1 46 ? 5.621 -5.449 -5.789 1 90.56 46 THR B C 1
ATOM 1256 O O . THR B 1 46 ? 4.77 -4.566 -5.898 1 90.56 46 THR B O 1
ATOM 1259 N N . LYS B 1 47 ? 5.352 -6.738 -5.797 1 90.94 47 LYS B N 1
ATOM 1260 C CA . LYS B 1 47 ? 3.969 -7.176 -5.938 1 90.94 47 LYS B CA 1
ATOM 1261 C C . LYS B 1 47 ? 3.123 -6.723 -4.75 1 90.94 47 LYS B C 1
ATOM 1263 O O . LYS B 1 47 ? 1.982 -6.289 -4.926 1 90.94 47 LYS B O 1
ATOM 1268 N N . LEU B 1 48 ? 3.668 -6.879 -3.609 1 93.62 48 LEU B N 1
ATOM 1269 C CA . LEU B 1 48 ? 2.984 -6.414 -2.406 1 93.62 48 LEU B CA 1
ATOM 1270 C C . LEU B 1 48 ? 2.635 -4.934 -2.514 1 93.62 48 LEU B C 1
ATOM 1272 O O . LEU B 1 48 ? 1.5 -4.539 -2.242 1 93.62 48 LEU B O 1
ATOM 1276 N N . MET B 1 49 ? 3.543 -4.125 -2.914 1 93.75 49 MET B N 1
ATOM 1277 C CA . MET B 1 49 ? 3.324 -2.682 -3.002 1 93.75 49 MET B CA 1
ATOM 1278 C C . MET B 1 49 ? 2.352 -2.346 -4.129 1 93.75 49 MET B C 1
ATOM 1280 O O . MET B 1 49 ? 1.564 -1.404 -4.012 1 93.75 49 MET B O 1
ATOM 1284 N N . GLN B 1 50 ? 2.426 -3.123 -5.164 1 91.25 50 GLN B N 1
ATOM 1285 C CA . GLN B 1 50 ? 1.486 -2.916 -6.262 1 91.25 50 GLN B CA 1
ATOM 1286 C C . GLN B 1 50 ? 0.047 -3.123 -5.797 1 91.25 50 GLN B C 1
ATOM 1288 O O . GLN B 1 50 ? -0.821 -2.287 -6.062 1 91.25 50 GLN B O 1
ATOM 1293 N N . ILE B 1 51 ? -0.187 -4.219 -5.098 1 93.62 51 ILE B N 1
ATOM 1294 C CA . ILE B 1 51 ? -1.549 -4.504 -4.66 1 93.62 51 ILE B CA 1
ATOM 1295 C C . ILE B 1 51 ? -1.957 -3.523 -3.562 1 93.62 51 ILE B C 1
ATOM 1297 O O . ILE B 1 51 ? -3.123 -3.135 -3.471 1 93.62 51 ILE B O 1
ATOM 1301 N N . ALA B 1 52 ? -0.992 -3.135 -2.729 1 95.12 52 ALA B N 1
ATOM 1302 C CA . ALA B 1 52 ? -1.283 -2.143 -1.696 1 95.12 52 ALA B CA 1
ATOM 1303 C C . ALA B 1 52 ? -1.688 -0.808 -2.316 1 95.12 52 ALA B C 1
ATOM 1305 O O . ALA B 1 52 ? -2.627 -0.158 -1.851 1 95.12 52 ALA B O 1
ATOM 1306 N N . LEU B 1 53 ? -1.035 -0.414 -3.334 1 93.62 53 LEU B N 1
ATOM 1307 C CA . LEU B 1 53 ? -1.343 0.846 -4 1 93.62 53 LEU B CA 1
ATOM 1308 C C . LEU B 1 53 ? -2.689 0.77 -4.711 1 93.62 53 LEU B C 1
ATOM 1310 O O . LEU B 1 53 ? -3.432 1.754 -4.754 1 93.62 53 LEU B O 1
ATOM 1314 N N . ALA B 1 54 ? -2.957 -0.354 -5.289 1 93.38 54 ALA B N 1
ATOM 1315 C CA . ALA B 1 54 ? -4.273 -0.539 -5.898 1 93.38 54 ALA B CA 1
ATOM 1316 C C . ALA B 1 54 ? -5.379 -0.43 -4.852 1 93.38 54 ALA B C 1
ATOM 1318 O O . ALA B 1 54 ? -6.414 0.198 -5.094 1 93.38 54 ALA B O 1
ATOM 1319 N N . ALA B 1 55 ? -5.148 -1.074 -3.754 1 95.31 55 ALA B N 1
ATOM 1320 C CA . ALA B 1 55 ? -6.098 -0.975 -2.648 1 95.31 55 ALA B CA 1
ATOM 1321 C C . ALA B 1 55 ? -6.258 0.472 -2.193 1 95.31 55 ALA B C 1
ATOM 1323 O O . ALA B 1 55 ? -7.371 0.914 -1.891 1 95.31 55 ALA B O 1
ATOM 1324 N N . LEU B 1 56 ? -5.152 1.19 -2.113 1 94.94 56 LEU B N 1
ATOM 1325 C CA . LEU B 1 56 ? -5.195 2.59 -1.704 1 94.94 56 LEU B CA 1
ATOM 1326 C C . LEU B 1 56 ? -6.004 3.42 -2.693 1 94.94 56 LEU B C 1
ATOM 1328 O O . LEU B 1 56 ? -6.816 4.258 -2.289 1 94.94 56 LEU B O 1
ATOM 1332 N N . ARG B 1 57 ? -5.785 3.201 -3.953 1 92.12 57 ARG B N 1
ATOM 1333 C CA . ARG B 1 57 ? -6.562 3.91 -4.965 1 92.12 57 ARG B CA 1
ATOM 1334 C C . ARG B 1 57 ? -8.055 3.654 -4.785 1 92.12 57 ARG B C 1
ATOM 1336 O O . ARG B 1 57 ? -8.859 4.59 -4.828 1 92.12 57 ARG B O 1
ATOM 1343 N N . LYS B 1 58 ? -8.336 2.418 -4.609 1 91.56 58 LYS B N 1
ATOM 1344 C CA . LYS B 1 58 ? -9.734 2.047 -4.383 1 91.56 58 LYS B CA 1
ATOM 1345 C C . LYS B 1 58 ? -10.281 2.713 -3.127 1 91.56 58 LYS B C 1
ATOM 1347 O O . LYS B 1 58 ? -11.422 3.189 -3.119 1 91.56 58 LYS B O 1
ATOM 1352 N N . ALA B 1 59 ? -9.523 2.734 -2.082 1 92.75 59 ALA B N 1
ATOM 1353 C CA . ALA B 1 59 ? -9.93 3.34 -0.817 1 92.75 59 ALA B CA 1
ATOM 1354 C C . ALA B 1 59 ? -10.141 4.844 -0.971 1 92.75 59 ALA B C 1
ATOM 1356 O O . ALA B 1 59 ? -11.078 5.41 -0.407 1 92.75 59 ALA B O 1
ATOM 1357 N N . VAL B 1 60 ? -9.25 5.48 -1.691 1 92.38 60 VAL B N 1
ATOM 1358 C CA . VAL B 1 60 ? -9.367 6.914 -1.92 1 92.38 60 VAL B CA 1
ATOM 1359 C C . VAL B 1 60 ? -10.672 7.215 -2.66 1 92.38 60 VAL B C 1
ATOM 1361 O O . VAL B 1 60 ? -11.398 8.148 -2.301 1 92.38 60 VAL B O 1
ATOM 1364 N N . GLU B 1 61 ? -10.922 6.426 -3.613 1 90.06 61 GLU B N 1
ATOM 1365 C CA . GLU B 1 61 ? -12.156 6.605 -4.371 1 90.06 61 GLU B CA 1
ATOM 1366 C C . GLU B 1 61 ? -13.383 6.387 -3.49 1 90.06 61 GLU B C 1
ATOM 1368 O O . GLU B 1 61 ? -14.352 7.148 -3.559 1 90.06 61 GLU B O 1
ATOM 1373 N N . GLN B 1 62 ? -13.32 5.371 -2.697 1 91.06 62 GLN B N 1
ATOM 1374 C CA . GLN B 1 62 ? -14.422 5.098 -1.778 1 91.06 62 GLN B CA 1
ATOM 1375 C C . GLN B 1 62 ? -14.617 6.246 -0.795 1 91.06 62 GLN B C 1
ATOM 1377 O O . GLN B 1 62 ? -15.75 6.633 -0.501 1 91.06 62 GLN B O 1
ATOM 1382 N N . TYR B 1 63 ? -13.547 6.699 -0.303 1 92.75 63 TYR B N 1
ATOM 1383 C CA . TYR B 1 63 ? -13.609 7.816 0.636 1 92.75 63 TYR B CA 1
ATOM 1384 C C . TYR B 1 63 ? -14.25 9.039 -0.012 1 92.75 63 TYR B C 1
ATOM 1386 O O . TYR B 1 63 ? -15.078 9.711 0.6 1 92.75 63 TYR B O 1
ATOM 1394 N N . ARG B 1 64 ? -13.836 9.336 -1.226 1 92.12 64 ARG B N 1
ATOM 1395 C CA . ARG B 1 64 ? -14.383 10.477 -1.963 1 92.12 64 ARG B CA 1
ATOM 1396 C C . ARG B 1 64 ? -15.891 10.328 -2.168 1 92.12 64 ARG B C 1
ATOM 1398 O O . ARG B 1 64 ? -16.641 11.289 -2.016 1 92.12 64 ARG B O 1
ATOM 1405 N N . LEU B 1 65 ? -16.281 9.133 -2.447 1 91.56 65 LEU B N 1
ATOM 1406 C CA . LEU B 1 65 ? -17.688 8.852 -2.68 1 91.56 65 LEU B CA 1
ATOM 1407 C C . LEU B 1 65 ? -18.484 9.016 -1.394 1 91.56 65 LEU B C 1
ATOM 1409 O O . LEU B 1 65 ? -19.594 9.578 -1.409 1 91.56 65 LEU B O 1
ATOM 1413 N N . GLU B 1 66 ? -17.938 8.602 -0.355 1 92.62 66 GLU B N 1
ATOM 1414 C CA . GLU B 1 66 ? -18.641 8.633 0.929 1 92.62 66 GLU B CA 1
ATOM 1415 C C . GLU B 1 66 ? -18.625 10.031 1.53 1 92.62 66 GLU B C 1
ATOM 1417 O O . GLU B 1 66 ? -19.625 10.469 2.125 1 92.62 66 GLU B O 1
ATOM 1422 N N . SER B 1 67 ? -17.578 10.695 1.402 1 92.19 67 SER B N 1
ATOM 1423 C CA . SER B 1 67 ? -17.406 11.984 2.068 1 92.19 67 SER B CA 1
ATOM 1424 C C . SER B 1 67 ? -17.875 13.133 1.177 1 92.19 67 SER B C 1
ATOM 1426 O O . SER B 1 67 ? -18.172 14.219 1.666 1 92.19 67 SER B O 1
ATOM 1428 N N . GLY B 1 68 ? -17.781 12.938 -0.125 1 90.75 68 GLY B N 1
ATOM 1429 C CA . GLY B 1 68 ? -18.078 14 -1.077 1 90.75 68 GLY B CA 1
ATOM 1430 C C . GLY B 1 68 ? -16.906 14.93 -1.306 1 90.75 68 GLY B C 1
ATOM 1431 O O . GLY B 1 68 ? -17.016 15.906 -2.049 1 90.75 68 GLY B O 1
ATOM 1432 N N . GLU B 1 69 ? -15.781 14.625 -0.645 1 87.44 69 GLU B N 1
ATOM 1433 C CA . GLU B 1 69 ? -14.586 15.453 -0.774 1 87.44 69 GLU B CA 1
ATOM 1434 C C . GLU B 1 69 ? -13.695 14.961 -1.915 1 87.44 69 GLU B C 1
ATOM 1436 O O . GLU B 1 69 ? -13.297 13.797 -1.942 1 87.44 69 GLU B O 1
ATOM 1441 N N . ARG B 1 70 ? -13.336 15.852 -2.84 1 82.81 70 ARG B N 1
ATOM 1442 C CA . ARG B 1 70 ? -12.5 15.508 -3.984 1 82.81 70 ARG B CA 1
ATOM 1443 C C . ARG B 1 70 ? -11.047 15.312 -3.561 1 82.81 70 ARG B C 1
ATOM 1445 O O . ARG B 1 70 ? -10.344 14.461 -4.113 1 82.81 70 ARG B O 1
ATOM 1452 N N . TYR B 1 71 ? -10.648 16.109 -2.625 1 81.69 71 TYR B N 1
ATOM 1453 C CA . TYR B 1 71 ? -9.273 16.047 -2.141 1 81.69 71 TYR B CA 1
ATOM 1454 C C . TYR B 1 71 ? -9.234 15.828 -0.632 1 81.69 71 TYR B C 1
ATOM 1456 O O . TYR B 1 71 ? -9.297 16.797 0.14 1 81.69 71 TYR B O 1
ATOM 1464 N N . PRO B 1 72 ? -9.188 14.586 -0.296 1 85.81 72 PRO B N 1
ATOM 1465 C CA . PRO B 1 72 ? -9.203 14.281 1.137 1 85.81 72 PRO B CA 1
ATOM 1466 C C . PRO B 1 72 ? -7.992 14.844 1.873 1 85.81 72 PRO B C 1
ATOM 1468 O O . PRO B 1 72 ? -6.887 14.875 1.319 1 85.81 72 PRO B O 1
ATOM 1471 N N . GLU B 1 73 ? -8.25 15.359 3.119 1 86.69 73 GLU B N 1
ATOM 1472 C CA . GLU B 1 73 ? -7.133 15.656 4.012 1 86.69 73 GLU B CA 1
ATOM 1473 C C . GLU B 1 73 ? -6.484 14.367 4.523 1 86.69 73 GLU B C 1
ATOM 1475 O O . GLU B 1 73 ? -7.18 13.43 4.91 1 86.69 73 GLU B O 1
ATOM 1480 N N . PHE B 1 74 ? -5.141 14.383 4.547 1 88.88 74 PHE B N 1
ATOM 1481 C CA . PHE B 1 74 ? -4.402 13.172 4.883 1 88.88 74 PHE B CA 1
ATOM 1482 C C . PHE B 1 74 ? -4.863 12.617 6.227 1 88.88 74 PHE B C 1
ATOM 1484 O O . PHE B 1 74 ? -5.145 11.422 6.344 1 88.88 74 PHE B O 1
ATOM 1491 N N . SER B 1 75 ? -4.949 13.484 7.188 1 87.81 75 SER B N 1
ATOM 1492 C CA . SER B 1 75 ? -5.262 13.039 8.539 1 87.81 75 SER B CA 1
ATOM 1493 C C . SER B 1 75 ? -6.656 12.422 8.609 1 87.81 75 SER B C 1
ATOM 1495 O O . SER B 1 75 ? -6.855 11.406 9.281 1 87.81 75 SER B O 1
ATOM 1497 N N . GLU B 1 76 ? -7.598 13.023 7.934 1 89.88 76 GLU B N 1
ATOM 1498 C CA . GLU B 1 76 ? -8.961 12.508 7.922 1 89.88 76 GLU B CA 1
ATOM 1499 C C . GLU B 1 76 ? -9.047 11.172 7.188 1 89.88 76 GLU B C 1
ATOM 1501 O O . GLU B 1 76 ? -9.727 10.25 7.637 1 89.88 76 GLU B O 1
ATOM 1506 N N . PHE B 1 77 ? -8.352 11.109 6.156 1 93.06 77 PHE B N 1
ATOM 1507 C CA . PHE B 1 77 ? -8.328 9.875 5.383 1 93.06 77 PHE B CA 1
ATOM 1508 C C . PHE B 1 77 ? -7.664 8.758 6.168 1 93.06 77 PHE B C 1
ATOM 1510 O O . PHE B 1 77 ? -8.156 7.625 6.191 1 93.06 77 PHE B O 1
ATOM 1517 N N . ALA B 1 78 ? -6.559 9.055 6.738 1 91.69 78 ALA B N 1
ATOM 1518 C CA . ALA B 1 78 ? -5.848 8.07 7.555 1 91.69 78 ALA B CA 1
ATOM 1519 C C . ALA B 1 78 ? -6.734 7.547 8.68 1 91.69 78 ALA B C 1
ATOM 1521 O O . ALA B 1 78 ? -6.762 6.344 8.953 1 91.69 78 ALA B O 1
ATOM 1522 N N . ALA B 1 79 ? -7.453 8.438 9.305 1 89.62 79 ALA B N 1
ATOM 1523 C CA . ALA B 1 79 ? -8.375 8.039 10.359 1 89.62 79 ALA B CA 1
ATOM 1524 C C . ALA B 1 79 ? -9.477 7.137 9.82 1 89.62 79 ALA B C 1
ATOM 1526 O O . ALA B 1 79 ? -9.852 6.148 10.453 1 89.62 79 ALA B O 1
ATOM 1527 N N . TRP B 1 80 ? -9.953 7.539 8.68 1 91.75 80 TRP B N 1
ATOM 1528 C CA . TRP B 1 80 ? -10.984 6.75 8.016 1 91.75 80 TRP B CA 1
ATOM 1529 C C . TRP B 1 80 ? -10.484 5.344 7.715 1 91.75 80 TRP B C 1
ATOM 1531 O O . TRP B 1 80 ? -11.25 4.375 7.785 1 91.75 80 TRP B O 1
ATOM 1541 N N . LEU B 1 81 ? -9.195 5.148 7.418 1 92.75 81 LEU B N 1
ATOM 1542 C CA . LEU B 1 81 ? -8.578 3.852 7.156 1 92.75 81 LEU B CA 1
ATOM 1543 C C . LEU B 1 81 ? -8.32 3.1 8.453 1 92.75 81 LEU B C 1
ATOM 1545 O O . LEU B 1 81 ? -7.98 1.913 8.438 1 92.75 81 LEU B O 1
ATOM 1549 N N . GLY B 1 82 ? -8.375 3.791 9.57 1 84.75 82 GLY B N 1
ATOM 1550 C CA . GLY B 1 82 ? -8.133 3.16 10.859 1 84.75 82 GLY B CA 1
ATOM 1551 C C . GLY B 1 82 ? -6.691 3.264 11.312 1 84.75 82 GLY B C 1
ATOM 1552 O O . GLY B 1 82 ? -6.23 2.455 12.117 1 84.75 82 GLY B O 1
ATOM 1553 N N . ILE B 1 83 ? -5.926 4.078 10.648 1 78.56 83 ILE B N 1
ATOM 1554 C CA . ILE B 1 83 ? -4.547 4.293 11.062 1 78.56 83 ILE B CA 1
ATOM 1555 C C . ILE B 1 83 ? -4.504 5.273 12.234 1 78.56 83 ILE B C 1
ATOM 1557 O O . ILE B 1 83 ? -5.188 6.301 12.219 1 78.56 83 ILE B O 1
ATOM 1561 N N . LYS B 1 84 ? -3.99 4.824 13.375 1 63.5 84 LYS B N 1
ATOM 1562 C CA . LYS B 1 84 ? -3.844 5.723 14.516 1 63.5 84 LYS B CA 1
ATOM 1563 C C . LYS B 1 84 ? -2.914 6.887 14.188 1 63.5 84 LYS B C 1
ATOM 1565 O O . LYS B 1 84 ? -1.794 6.68 13.719 1 63.5 84 LYS B O 1
ATOM 1570 N N . THR B 1 85 ? -3.457 7.918 13.734 1 56.84 85 THR B N 1
ATOM 1571 C CA . THR B 1 85 ? -2.607 9.078 13.484 1 56.84 85 THR B CA 1
ATOM 1572 C C . THR B 1 85 ? -2.316 9.82 14.789 1 56.84 85 THR B C 1
ATOM 1574 O O . THR B 1 85 ? -3.146 9.836 15.695 1 56.84 85 THR B O 1
ATOM 1577 N N . ASP B 1 86 ? -1.202 9.711 15.336 1 48.19 86 ASP B N 1
ATOM 1578 C CA . ASP B 1 86 ? -0.886 10.43 16.562 1 48.19 86 ASP B CA 1
ATOM 1579 C C . ASP B 1 86 ? -1.709 11.711 16.688 1 48.19 86 ASP B C 1
ATOM 1581 O O . ASP B 1 86 ? -2.064 12.125 17.781 1 48.19 86 ASP B O 1
ATOM 1585 N N . GLY B 1 87 ? -1.821 12.477 15.695 1 42 87 GLY B N 1
ATOM 1586 C CA . GLY B 1 87 ? -2.412 13.781 15.945 1 42 87 GLY B CA 1
ATOM 1587 C C . GLY B 1 87 ? -3.926 13.75 16.047 1 42 87 GLY B C 1
ATOM 1588 O O . GLY B 1 87 ? -4.582 14.789 16.031 1 42 87 GLY B O 1
ATOM 1589 N N . ALA B 1 88 ? -4.543 12.797 15.625 1 39.66 88 ALA B N 1
ATOM 1590 C CA . ALA B 1 88 ? -5.977 12.992 15.797 1 39.66 88 ALA B CA 1
ATOM 1591 C C . ALA B 1 88 ? -6.324 13.219 17.266 1 39.66 88 ALA B C 1
ATOM 1593 O O . ALA B 1 88 ? -5.82 12.516 18.141 1 39.66 88 ALA B O 1
ATOM 1594 N N . PRO B 1 89 ? -6.703 14.367 17.609 1 35.94 89 PRO B N 1
ATOM 1595 C CA . PRO B 1 89 ? -7.152 14.562 19 1 35.94 89 PRO B CA 1
ATOM 1596 C C . PRO B 1 89 ? -8.047 13.43 19.484 1 35.94 89 PRO B C 1
ATOM 1598 O O . PRO B 1 89 ? -8.844 12.891 18.719 1 35.94 89 PRO B O 1
ATOM 1601 N N . THR B 1 90 ? -7.453 12.391 20.094 1 34.69 90 THR B N 1
ATOM 1602 C CA . THR B 1 90 ? -8.391 11.602 20.891 1 34.69 90 THR B CA 1
ATOM 1603 C C . THR B 1 90 ? -9.578 12.445 21.328 1 34.69 90 THR B C 1
ATOM 1605 O O . THR B 1 90 ? -9.414 13.453 22.016 1 34.69 90 THR B O 1
ATOM 1608 N N . MET B 1 91 ? -10.469 12.742 20.484 1 33.22 91 MET B N 1
ATOM 1609 C CA . MET B 1 91 ? -11.648 13.336 21.094 1 33.22 91 MET B CA 1
ATOM 1610 C C . MET B 1 91 ? -11.906 12.734 22.469 1 33.22 91 MET B C 1
ATOM 1612 O O . MET B 1 91 ? -12.078 11.523 22.594 1 33.22 91 MET B O 1
ATOM 1616 N N . ASP B 1 92 ? -11.172 13.203 23.422 1 31.08 92 ASP B N 1
ATOM 1617 C CA . ASP B 1 92 ? -11.594 13.016 24.812 1 31.08 92 ASP B CA 1
ATOM 1618 C C . ASP B 1 92 ? -13.117 13.008 24.922 1 31.08 92 ASP B C 1
ATOM 1620 O O . ASP B 1 92 ? -13.781 13.953 24.5 1 31.08 92 ASP B O 1
ATOM 1624 N N . GLU B 1 93 ? -13.703 11.875 24.703 1 36.66 93 GLU B N 1
ATOM 1625 C CA . GLU B 1 93 ? -15.047 11.75 25.281 1 36.66 93 GLU B CA 1
ATOM 1626 C C . GLU B 1 93 ? -15.188 12.578 26.547 1 36.66 93 GLU B C 1
ATOM 1628 O O . GLU B 1 93 ? -14.586 12.258 27.578 1 36.66 93 GLU B O 1
ATOM 1633 N N . HIS B 1 94 ? -15.016 13.914 26.453 1 29.61 94 HIS B N 1
ATOM 1634 C CA . HIS B 1 94 ? -15.469 14.711 27.578 1 29.61 94 HIS B CA 1
ATOM 1635 C C . HIS B 1 94 ? -16.734 14.125 28.203 1 29.61 94 HIS B C 1
ATOM 1637 O O . HIS B 1 94 ? -17.766 14.023 27.531 1 29.61 94 HIS B O 1
ATOM 1643 N N . HIS B 1 95 ? -16.5 13.07 28.984 1 28.44 95 HIS B N 1
ATOM 1644 C CA . HIS B 1 95 ? -17.516 12.672 29.969 1 28.44 95 HIS B CA 1
ATOM 1645 C C . HIS B 1 95 ? -18.203 13.891 30.578 1 28.44 95 HIS B C 1
ATOM 1647 O O . HIS B 1 95 ? -17.594 14.625 31.359 1 28.44 95 HIS B O 1
ATOM 1653 N N . HIS B 1 96 ? -18.875 14.648 29.75 1 29.64 96 HIS B N 1
ATOM 1654 C CA . HIS B 1 96 ? -19.766 15.625 30.359 1 29.64 96 HIS B CA 1
ATOM 1655 C C . HIS B 1 96 ? -20.469 15.039 31.578 1 29.64 96 HIS B C 1
ATOM 1657 O O . HIS B 1 96 ? -21.344 14.172 31.453 1 29.64 96 HIS B O 1
ATOM 1663 N N . SER B 1 97 ? -19.656 14.82 32.656 1 29.25 97 SER B N 1
ATOM 1664 C CA . SER B 1 97 ? -20.266 14.586 33.938 1 29.25 97 SER B CA 1
ATOM 1665 C C . SER B 1 97 ? -21.422 15.562 34.188 1 29.25 97 SER B C 1
ATOM 1667 O O . SER B 1 97 ? -21.188 16.766 34.344 1 29.25 97 SER B O 1
ATOM 1669 N N . SER B 1 98 ? -22.469 15.398 33.5 1 30.53 98 SER B N 1
ATOM 1670 C CA . SER B 1 98 ? -23.719 16.078 33.844 1 30.53 98 SER B CA 1
ATOM 1671 C C . SER B 1 98 ? -23.953 16.125 35.344 1 30.53 98 SER B C 1
ATOM 1673 O O . SER B 1 98 ? -24.156 15.086 35.969 1 30.53 98 SER B O 1
ATOM 1675 N N . SER B 1 99 ? -23.125 17.062 36 1 28.55 99 SER B N 1
ATOM 1676 C CA . SER B 1 99 ? -23.406 17.406 37.375 1 28.55 99 SER B CA 1
ATOM 1677 C C . SER B 1 99 ? -24.875 17.703 37.594 1 28.55 99 SER B C 1
ATOM 1679 O O . SER B 1 99 ? -25.375 18.75 37.219 1 28.55 99 SER B O 1
ATOM 1681 N N . ASP B 1 100 ? -25.719 16.734 37.406 1 28.08 100 ASP B N 1
ATOM 1682 C CA . ASP B 1 100 ? -27.172 16.781 37.562 1 28.08 100 ASP B CA 1
ATOM 1683 C C . ASP B 1 100 ? -27.578 17.5 38.844 1 28.08 100 ASP B C 1
ATOM 1685 O O . ASP B 1 100 ? -28.562 18.234 38.875 1 28.08 100 ASP B O 1
ATOM 1689 N N . GLY B 1 101 ? -27.078 17 39.969 1 27.81 101 GLY B N 1
ATOM 1690 C CA . GLY B 1 101 ? -28.109 16.812 40.969 1 27.81 101 GLY B CA 1
ATOM 1691 C C . GLY B 1 101 ? -28.406 18.078 41.75 1 27.81 101 GLY B C 1
ATOM 1692 O O . GLY B 1 101 ? -28 18.234 42.906 1 27.81 101 GLY B O 1
ATOM 1693 N N . ALA B 1 102 ? -28.062 19.297 41.344 1 29.27 102 ALA B N 1
ATOM 1694 C CA . ALA B 1 102 ? -28.141 20.281 42.438 1 29.27 102 ALA B CA 1
ATOM 1695 C C . ALA B 1 102 ? -29.516 20.281 43.094 1 29.27 102 ALA B C 1
ATOM 1697 O O . ALA B 1 102 ? -30.516 19.953 42.438 1 29.27 102 ALA B O 1
ATOM 1698 N N . GLU B 1 103 ? -29.531 20.453 44.531 1 29.75 103 GLU B N 1
ATOM 1699 C CA . GLU B 1 103 ? -30.406 20.484 45.719 1 29.75 103 GLU B CA 1
ATOM 1700 C C . GLU B 1 103 ? -31.422 21.609 45.594 1 29.75 103 GLU B C 1
ATOM 1702 O O . GLU B 1 103 ? -31.047 22.781 45.406 1 29.75 103 GLU B O 1
ATOM 1707 N N . LEU B 1 104 ? -32.562 21.391 45.031 1 26.31 104 LEU B N 1
ATOM 1708 C CA . LEU B 1 104 ? -33.781 22.219 44.969 1 26.31 104 LEU B CA 1
ATOM 1709 C C . LEU B 1 104 ? -34.125 22.797 46.312 1 26.31 104 LEU B C 1
ATOM 1711 O O . LEU B 1 104 ? -34.406 22.062 47.25 1 26.31 104 LEU B O 1
ATOM 1715 N N . GLN B 1 105 ? -33.375 23.891 46.844 1 22.56 105 GLN B N 1
ATOM 1716 C CA . GLN B 1 105 ? -33.625 24.656 48.062 1 22.56 105 GLN B CA 1
ATOM 1717 C C . GLN B 1 105 ? -35.094 25.094 48.156 1 22.56 105 GLN B C 1
ATOM 1719 O O . GLN B 1 105 ? -35.594 25.812 47.281 1 22.56 105 GLN B O 1
ATOM 1724 N N . ASN B 1 106 ? -36 24.312 48.781 1 23.09 106 ASN B N 1
ATOM 1725 C CA . ASN B 1 106 ? -37.375 24.469 49.156 1 23.09 106 ASN B CA 1
ATOM 1726 C C . ASN B 1 106 ? -37.594 25.719 50 1 23.09 106 ASN B C 1
ATOM 1728 O O . ASN B 1 106 ? -37.469 25.688 51.219 1 23.09 106 ASN B O 1
ATOM 1732 N N . HIS B 1 107 ? -36.844 26.859 49.875 1 23.92 107 HIS B N 1
ATOM 1733 C CA . HIS B 1 107 ? -37.062 27.922 50.844 1 23.92 107 HIS B CA 1
ATOM 1734 C C . HIS B 1 107 ? -38.531 28.359 50.844 1 23.92 107 HIS B C 1
ATOM 1736 O O . HIS B 1 107 ? -39.031 28.812 49.844 1 23.92 107 HIS B O 1
ATOM 1742 N N . VAL B 1 108 ? -39.406 27.781 51.75 1 25.17 108 VAL B N 1
ATOM 1743 C CA . VAL B 1 108 ? -40.781 28.031 52.156 1 25.17 108 VAL B CA 1
ATOM 1744 C C . VAL B 1 108 ? -40.938 29.5 52.562 1 25.17 108 VAL B C 1
ATOM 1746 O O . VAL B 1 108 ? -40.25 29.969 53.469 1 25.17 108 VAL B O 1
ATOM 1749 N N . ALA B 1 109 ? -41.312 30.469 51.75 1 25.89 109 ALA B N 1
ATOM 1750 C CA . ALA B 1 109 ? -41.625 31.891 51.906 1 25.89 109 ALA B CA 1
ATOM 1751 C C . ALA B 1 109 ? -42.656 32.094 53 1 25.89 109 ALA B C 1
ATOM 1753 O O . ALA B 1 109 ? -43.75 31.5 53 1 25.89 109 ALA B O 1
ATOM 1754 N N . LYS B 1 110 ? -42.25 32.469 54.219 1 28.61 110 LYS B N 1
ATOM 1755 C CA . LYS B 1 110 ? -42.969 32.875 55.406 1 28.61 110 LYS B CA 1
ATOM 1756 C C . LYS B 1 110 ? -43.906 34.062 55.125 1 28.61 110 LYS B C 1
ATOM 1758 O O . LYS B 1 110 ? -43.438 35.156 54.875 1 28.61 110 LYS B O 1
ATOM 1763 N N . THR B 1 111 ? -45 33.969 54.406 1 23.06 111 THR B N 1
ATOM 1764 C CA . THR B 1 111 ? -45.875 35.125 54.188 1 23.06 111 THR B CA 1
ATOM 1765 C C . THR B 1 111 ? -46.438 35.625 55.531 1 23.06 111 THR B C 1
ATOM 1767 O O . THR B 1 111 ? -46.875 34.812 56.344 1 23.06 111 THR B O 1
ATOM 1770 N N . GLU B 1 112 ? -46.156 36.875 55.969 1 27.88 112 GLU B N 1
ATOM 1771 C CA . GLU B 1 112 ? -46.531 37.781 57.062 1 27.88 112 GLU B CA 1
ATOM 1772 C C . GLU B 1 112 ? -48.031 37.906 57.188 1 27.88 112 GLU B C 1
ATOM 1774 O O . GLU B 1 112 ? -48.719 38.219 56.188 1 27.88 112 GLU B O 1
ATOM 1779 N N . GLY B 1 113 ? -48.781 36.938 57.906 1 22.77 113 GLY B N 1
ATOM 1780 C CA . GLY B 1 113 ? -50.156 37.25 58.344 1 22.77 113 GLY B CA 1
ATOM 1781 C C . GLY B 1 113 ? -50.281 38.625 58.906 1 22.77 113 GLY B C 1
ATOM 1782 O O . GLY B 1 113 ? -49.281 39.281 59.25 1 22.77 113 GLY B O 1
ATOM 1783 N N . GLN B 1 114 ? -51.594 39.062 59.438 1 24.62 114 GLN B N 1
ATOM 1784 C CA . GLN B 1 114 ? -52.625 40.062 59.594 1 24.62 114 GLN B CA 1
ATOM 1785 C C . GLN B 1 114 ? -52.469 40.812 60.906 1 24.62 114 GLN B C 1
ATOM 1787 O O . GLN B 1 114 ? -53.062 40.469 61.906 1 24.62 114 GLN B O 1
ATOM 1792 N N . ASP B 1 115 ? -51.438 40.969 61.625 1 24.84 115 ASP B N 1
ATOM 1793 C CA . ASP B 1 115 ? -51.719 41.656 62.875 1 24.84 115 ASP B CA 1
ATOM 1794 C C . ASP B 1 115 ? -52.375 43 62.594 1 24.84 115 ASP B C 1
ATOM 1796 O O . ASP B 1 115 ? -51.688 43.938 62.125 1 24.84 115 ASP B O 1
ATOM 1800 N N . ALA B 1 116 ? -53.656 42.969 62.125 1 28.98 116 ALA B N 1
ATOM 1801 C CA . ALA B 1 116 ? -54.625 44.062 61.938 1 28.98 116 ALA B CA 1
ATOM 1802 C C . ALA B 1 116 ? -54.75 44.875 63.219 1 28.98 116 ALA B C 1
ATOM 1804 O O . ALA B 1 116 ? -54.781 44.312 64.312 1 28.98 116 ALA B O 1
ATOM 1805 N N . VAL B 1 117 ? -54.719 46.25 63.219 1 30.67 117 VAL B N 1
ATOM 1806 C CA . VAL B 1 117 ? -54.812 47.594 63.781 1 30.67 117 VAL B CA 1
ATOM 1807 C C . VAL B 1 117 ? -56.25 47.844 64.25 1 30.67 117 VAL B C 1
ATOM 1809 O O . VAL B 1 117 ? -56.5 48.625 65.125 1 30.67 117 VAL B O 1
ATOM 1812 N N . VAL B 1 118 ? -57.438 47.438 63.688 1 27.19 118 VAL B N 1
ATOM 1813 C CA . VAL B 1 118 ? -58.625 48.094 64.25 1 27.19 118 VAL B CA 1
ATOM 1814 C C . VAL B 1 118 ? -59 47.438 65.562 1 27.19 118 VAL B C 1
ATOM 1816 O O . VAL B 1 118 ? -58.906 46.219 65.75 1 27.19 118 VAL B O 1
#

Solvent-accessible surface area (backbone atoms only — not comparable to full-atom values): 14175 Å² total; per-residue (Å²): 130,51,57,45,98,85,64,42,40,40,38,76,42,47,34,74,32,51,45,68,56,23,51,49,50,51,51,51,39,59,51,34,42,41,72,78,78,36,90,43,69,60,52,34,33,31,50,52,50,50,53,13,46,38,24,27,54,52,44,51,52,50,47,26,67,72,69,68,39,90,64,49,52,45,70,60,48,39,46,74,59,65,45,85,54,84,74,56,71,70,72,65,75,69,72,71,72,70,84,64,86,76,80,79,78,79,80,77,81,79,75,82,73,86,67,94,72,135,130,51,56,46,98,86,65,42,39,39,38,76,43,48,32,77,32,50,44,68,57,23,52,50,51,52,50,52,40,57,51,35,41,41,72,79,78,37,91,43,69,61,52,34,33,31,50,52,50,51,53,15,45,40,23,28,53,52,45,53,52,50,47,26,68,74,68,70,41,90,63,50,53,47,69,60,49,38,47,74,59,64,45,85,53,83,76,56,72,71,71,66,75,70,72,72,71,72,80,65,78,78,81,82,79,78,77,78,80,81,76,84,80,76,88,76,84,129

Sequence (236 aa):
MAKNVAGIPIRRVSAEFSGDEAVDLEIIEVSLGLSRVTRSKSERDTKLMQIALAALRKAVEQYRLESGERYPEFSEFAAWLGIKTDGAPTMDEHHHSSSDGAELQNHVAKTEGQDAVVMAKNVAGIPIRRVSAEFSGDEAVDLEIIEVSLGLSRVTRSKSERDTKLMQIALAALRKAVEQYRLESGERYPEFSEFAAWLGIKTDGAPTMDEHHHSSSDGAELQNHVAKTEGQDAVV